Protein AF-0000000084808460 (afdb_homodimer)

Foldseek 3Di:
DPDPPPPPPPPPDDPVCVCVVCDDPCNVVVVLVVVLQVLVQVLQVVLVDHPLLVQLLVVQVVPDWDWLVRSCVVVVHDSVVSVVVLVVCVVVVQKDWDQDPVDNPIITIHGDPSVVVSCVVRVVVVVVSVCVSCPPPDPVRVVVVVVVVVVVVVVPDD/DPDPPPPVPPPPPPVVCVCVVCDDPCNVVVVLVVVLQVLVQVLQVVLVDHPLLVQLLVVQVVPDWDWLVRSCVVVVHDSVVSVVVLVVCVVVVQKDWDQDPVDNPIITIHGDPSVVVSCVVRVVVVVVSVCVSCPPPDPVRVVVVVVVVVVVVVVPDD

Sequence (316 aa):
MQTRSDVMKKRIRADDSRFLSNRSPFFHNVRMLARYSARMNAILKPAGLDVPKWRVLMLLVEGRPLTVSQIADEAVVNISTMAKIINRMTDDGLVTTRTSSTDARSTDVFITEQGERVLELVREKVSYLFKEALRGLTKAEVQLLNTLSVKIYDNLSPMQTRSDVMKKRIRADDSRFLSNRSPFFHNVRMLARYSARMNAILKPAGLDVPKWRVLMLLVEGRPLTVSQIADEAVVNISTMAKIINRMTDDGLVTTRTSSTDARSTDVFITEQGERVLELVREKVSYLFKEALRGLTKAEVQLLNTLSVKIYDNLSP

Solvent-accessible surface area (backbone atoms only — not comparable to full-atom values): 17687 Å² total; per-residue (Å²): 136,89,72,79,80,70,69,73,78,66,74,82,67,75,80,75,40,72,76,38,50,76,51,58,98,50,47,42,50,53,39,24,49,38,51,49,49,55,54,48,36,66,61,28,43,86,72,74,38,43,65,71,58,48,52,52,51,50,66,32,65,82,73,45,72,40,34,56,61,55,50,13,60,71,63,54,43,59,50,72,59,40,48,52,53,49,50,53,32,35,75,70,48,30,30,46,73,43,73,30,91,87,38,84,86,37,41,30,38,37,68,31,72,57,31,51,50,51,48,59,74,40,42,64,62,51,52,50,48,52,51,43,33,46,59,94,56,52,72,66,54,51,50,47,49,40,52,53,24,47,53,29,34,59,46,60,50,127,137,88,72,78,83,66,69,79,69,64,76,83,68,76,78,75,45,70,73,40,52,75,52,56,97,48,49,42,51,52,39,23,50,39,52,49,48,53,55,49,37,65,62,28,42,86,73,75,38,42,65,70,58,48,52,53,52,49,65,32,66,80,72,45,72,39,33,56,61,56,50,12,60,71,63,55,44,58,52,72,58,38,49,52,52,50,52,53,33,36,74,70,49,31,29,45,75,43,74,29,91,87,37,83,87,38,41,29,36,38,68,31,72,57,30,52,50,50,49,60,72,40,42,66,62,50,52,49,49,53,50,43,33,47,59,93,57,51,73,67,54,52,49,46,50,41,52,52,24,45,52,30,35,58,47,61,50,128

Nearest PDB structures (foldseek):
  7kua-assembly1_A-2  TM=8.678E-01  e=1.741E-10  Pseudomonas putida
  7kfq-assembly1_A  TM=8.418E-01  e=7.892E-08  Variovorax paradoxus
  6pco-assembly2_C  TM=8.429E-01  e=4.770E-07  Bordetella bronchiseptica
  6pcp-assembly2_C  TM=8.627E-01  e=2.012E-06  Bordetella pertussis
  3bpv-assembly1_A-2  TM=7.751E-01  e=1.040E-06  unclassified

Secondary structure (DSSP, 8-state):
---GGGSTTS---SSSSSS-SSS-TTHHHHHHHHHHHHHHHHHHGGGT--HHHHHHHHHHHTS--EEHHHHHHHHT--HHHHHHHHHHHHHTTSEEEEE-SS-TT-EEEEE-HHHHHHHHHHHHHHHHHHHHHTTT--HHHHHHHHHHHHHHHHHT--/---GGGSTTS---SSSSSS-S-S-TTHHHHHHHHHHHHHHHHHHGGGT--HHHHHHHHHHHTS--EEHHHHHHHHT--HHHHHHHHHHHHHTTSEEEEE-SS-TT-EEEEE-HHHHHHHHHHHHHHHHHHHHHTTT--HHHHHHHHHHHHHHHHHT--

Organism: Rhodopseudomonas palustris (strain HaA2) (NCBI:txid316058)

Structure (mmCIF, N/CA/C/O backbone):
data_AF-0000000084808460-model_v1
#
loop_
_entity.id
_entity.type
_entity.pdbx_description
1 polymer 'Transcriptional regulator, MarR family'
#
loop_
_atom_site.group_PDB
_atom_site.id
_atom_site.type_symbol
_atom_site.label_atom_id
_atom_site.label_alt_id
_atom_site.label_comp_id
_atom_site.label_asym_id
_atom_site.label_entity_id
_atom_site.label_seq_id
_atom_site.pdbx_PDB_ins_code
_atom_site.Cartn_x
_atom_site.Cartn_y
_atom_site.Cartn_z
_atom_site.occupancy
_atom_site.B_iso_or_equiv
_atom_site.auth_seq_id
_atom_site.auth_comp_id
_atom_site.auth_asym_id
_atom_site.auth_atom_id
_atom_site.pdbx_PDB_model_num
ATOM 1 N N . MET A 1 1 ? -5.027 59.75 0.962 1 28.44 1 MET A N 1
ATOM 2 C CA . MET A 1 1 ? -3.785 59.125 0.52 1 28.44 1 MET A CA 1
ATOM 3 C C . MET A 1 1 ? -3.762 57.656 0.888 1 28.44 1 MET A C 1
ATOM 5 O O . MET A 1 1 ? -3.539 57.281 2.047 1 28.44 1 MET A O 1
ATOM 9 N N . GLN A 1 2 ? -4.789 56.688 0.37 1 36.78 2 GLN A N 1
ATOM 10 C CA . GLN A 1 2 ? -5.309 55.344 0.652 1 36.78 2 GLN A CA 1
ATOM 11 C C . GLN A 1 2 ? -4.238 54.281 0.438 1 36.78 2 GLN A C 1
ATOM 13 O O . GLN A 1 2 ? -3.768 54.062 -0.684 1 36.78 2 GLN A O 1
ATOM 18 N N . THR A 1 3 ? -3.371 53.906 1.412 1 33.41 3 THR A N 1
ATOM 19 C CA . THR A 1 3 ? -2.043 53.281 1.377 1 33.41 3 THR A CA 1
ATOM 20 C C . THR A 1 3 ? -2.109 51.875 0.823 1 33.41 3 THR A C 1
ATOM 22 O O . THR A 1 3 ? -3.102 51.156 1.025 1 33.41 3 THR A O 1
ATOM 25 N N . ARG A 1 4 ? -1.176 51.406 -0.126 1 35.62 4 ARG A N 1
ATOM 26 C CA . ARG A 1 4 ? -0.685 50.281 -0.936 1 35.62 4 ARG A CA 1
ATOM 27 C C . ARG A 1 4 ? -0.66 49 -0.132 1 35.62 4 ARG A C 1
ATOM 29 O O . ARG A 1 4 ? -0.268 47.938 -0.647 1 35.62 4 ARG A O 1
ATOM 36 N N . SER A 1 5 ? -0.507 49.094 1.192 1 35.97 5 SER A N 1
ATOM 37 C CA .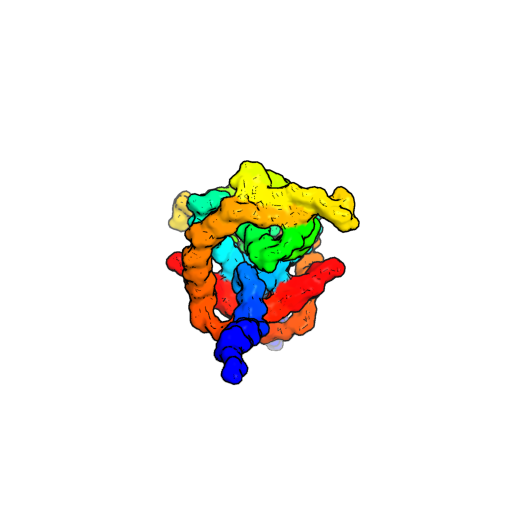 SER A 1 5 ? -0.22 47.969 2.066 1 35.97 5 SER A CA 1
ATOM 38 C C . SER A 1 5 ? -1.353 46.938 2.041 1 35.97 5 SER A C 1
ATOM 40 O O . SER A 1 5 ? -1.262 45.875 2.676 1 35.97 5 SER A O 1
ATOM 42 N N . ASP A 1 6 ? -2.664 47.25 1.647 1 34.19 6 ASP A N 1
ATOM 43 C CA . ASP A 1 6 ? -3.914 46.5 1.649 1 34.19 6 ASP A CA 1
ATOM 44 C C . ASP A 1 6 ? -3.859 45.344 0.658 1 34.19 6 ASP A C 1
ATOM 46 O O . ASP A 1 6 ? -4.59 44.344 0.8 1 34.19 6 ASP A O 1
ATOM 50 N N . VAL A 1 7 ? -3.307 45.531 -0.593 1 30.66 7 VAL A N 1
ATOM 51 C CA . VAL A 1 7 ? -3.41 44.688 -1.773 1 30.66 7 VAL A CA 1
ATOM 52 C C . VAL A 1 7 ? -2.688 43.375 -1.523 1 30.66 7 VAL A C 1
ATOM 54 O O . VAL A 1 7 ? -2.861 42.406 -2.275 1 30.66 7 VAL A O 1
ATOM 57 N N . MET A 1 8 ? -1.468 43.375 -0.91 1 28.53 8 MET A N 1
ATOM 58 C CA . MET A 1 8 ? -0.604 42.188 -0.903 1 28.53 8 MET A CA 1
ATOM 59 C C . MET A 1 8 ? -1.295 41.031 -0.224 1 28.53 8 MET A C 1
ATOM 61 O O . MET A 1 8 ? -1.045 39.875 -0.57 1 28.53 8 MET A O 1
ATOM 65 N N . LYS A 1 9 ? -2.072 41.156 0.829 1 33.62 9 LYS A N 1
ATOM 66 C CA . LYS A 1 9 ? -2.531 40.062 1.682 1 33.62 9 LYS A CA 1
ATOM 67 C C . LYS A 1 9 ? -3.529 39.156 0.945 1 33.62 9 LYS A C 1
ATOM 69 O O . LYS A 1 9 ? -4.047 38.188 1.513 1 33.62 9 LYS A O 1
ATOM 74 N N . LYS A 1 10 ? -4.316 39.562 0.007 1 31.98 10 LYS A N 1
ATOM 75 C CA . LYS A 1 10 ? -5.496 38.906 -0.554 1 31.98 10 LYS A CA 1
ATOM 76 C C . LYS A 1 10 ? -5.113 37.625 -1.322 1 31.98 10 LYS A C 1
ATOM 78 O O . LYS A 1 10 ? -5.812 36.625 -1.253 1 31.98 10 LYS A O 1
ATOM 83 N N . ARG A 1 11 ? -4.398 37.656 -2.521 1 31.23 11 ARG A N 1
ATOM 84 C CA . ARG A 1 11 ? -4.391 36.75 -3.662 1 31.23 11 ARG A CA 1
ATOM 85 C C . ARG A 1 11 ? -3.664 35.438 -3.324 1 31.23 11 ARG A C 1
ATOM 87 O O . ARG A 1 11 ? -2.492 35.281 -3.67 1 31.23 11 ARG A O 1
ATOM 94 N N . ILE A 1 12 ? -3.242 35.156 -2.092 1 33.12 12 ILE A N 1
ATOM 95 C CA . ILE A 1 12 ? -2.768 33.781 -1.848 1 33.12 12 ILE A CA 1
ATOM 96 C C . ILE A 1 12 ? -3.748 32.781 -2.451 1 33.12 12 ILE A C 1
ATOM 98 O O . ILE A 1 12 ? -4.859 32.594 -1.942 1 33.12 12 ILE A O 1
ATOM 102 N N . ARG A 1 13 ? -4.152 32.656 -3.924 1 30.33 13 ARG A N 1
ATOM 103 C CA . ARG A 1 13 ? -4.977 32.125 -4.996 1 30.33 13 ARG A CA 1
ATOM 104 C C . ARG A 1 13 ? -5.246 30.641 -4.77 1 30.33 13 ARG A C 1
ATOM 106 O O . ARG A 1 13 ? -4.414 29.922 -4.195 1 30.33 13 ARG A O 1
ATOM 113 N N . ALA A 1 14 ? -6.465 29.969 -4.953 1 32.12 14 ALA A N 1
ATOM 114 C CA . ALA A 1 14 ? -7.332 28.797 -5.074 1 32.12 14 ALA A CA 1
ATOM 115 C C . ALA A 1 14 ? -6.641 27.672 -5.852 1 32.12 14 ALA A C 1
ATOM 117 O O . ALA A 1 14 ? -6.93 26.5 -5.648 1 32.12 14 ALA A O 1
ATOM 118 N N . ASP A 1 15 ? -6.121 27.844 -7.117 1 32.84 15 ASP A N 1
ATOM 119 C CA . ASP A 1 15 ? -5.617 26.922 -8.133 1 32.84 15 ASP A CA 1
ATOM 120 C C . ASP A 1 15 ? -4.543 26 -7.551 1 32.84 15 ASP A C 1
ATOM 122 O O . ASP A 1 15 ? -4.492 24.812 -7.879 1 32.84 15 ASP A O 1
ATOM 126 N N . ASP A 1 16 ? -3.336 26.484 -7.09 1 33.84 16 ASP A N 1
ATOM 127 C CA . ASP A 1 16 ? -2.121 25.844 -6.602 1 33.84 16 ASP A CA 1
ATOM 128 C C . ASP A 1 16 ? -2.402 25.031 -5.336 1 33.84 16 ASP A C 1
ATOM 130 O O . ASP A 1 16 ? -1.492 24.422 -4.77 1 33.84 16 ASP A O 1
ATOM 134 N N . SER A 1 17 ? -3.395 25.328 -4.566 1 33.38 17 SER A N 1
ATOM 135 C CA . SER A 1 17 ? -3.779 24.875 -3.236 1 33.38 17 SER A CA 1
ATOM 136 C C . SER A 1 17 ? -4.273 23.438 -3.275 1 33.38 17 SER A C 1
ATOM 138 O O . SER A 1 17 ? -4.355 22.766 -2.238 1 33.38 17 SER A O 1
ATOM 140 N N . ARG A 1 18 ? -5.129 23.047 -4.273 1 34.5 18 ARG A N 1
ATOM 141 C CA . ARG A 1 18 ? -5.746 21.734 -4.445 1 34.5 18 ARG A CA 1
ATOM 142 C C . ARG A 1 18 ? -4.691 20.641 -4.625 1 34.5 18 ARG A C 1
ATOM 144 O O . ARG A 1 18 ? -5.012 19.453 -4.637 1 34.5 18 ARG A O 1
ATOM 151 N N . PHE A 1 19 ? -3.641 20.859 -5.43 1 36.19 19 PHE A N 1
ATOM 152 C CA . PHE A 1 19 ? -2.311 20.359 -5.102 1 36.19 19 PHE A CA 1
ATOM 153 C C . PHE A 1 19 ? -2.01 20.547 -3.619 1 36.19 19 PHE A C 1
ATOM 155 O O . PHE A 1 19 ? -0.946 20.156 -3.139 1 36.19 19 PHE A O 1
ATOM 162 N N . LEU A 1 20 ? -2.516 21.562 -3.004 1 39 20 LEU A N 1
ATOM 163 C CA . LEU A 1 20 ? -2.451 21.906 -1.586 1 39 20 LEU A CA 1
ATOM 164 C C . LEU A 1 20 ? -3.088 20.812 -0.737 1 39 20 LEU A C 1
ATOM 166 O O . LEU A 1 20 ? -3.283 20.984 0.467 1 39 20 LEU A O 1
ATOM 170 N N . SER A 1 21 ? -4.164 20.047 -1.225 1 45.53 21 SER A N 1
ATOM 171 C CA . SER A 1 21 ? -4.195 19.078 -0.136 1 45.53 21 SER A CA 1
ATOM 172 C C . SER A 1 21 ? -2.787 18.656 0.269 1 45.53 21 SER A C 1
ATOM 174 O O . SER A 1 21 ? -1.983 18.266 -0.579 1 45.53 21 SER A O 1
ATOM 176 N N . ASN A 1 22 ? -2.123 19.5 1.115 1 51.09 22 ASN A N 1
ATOM 177 C CA . ASN A 1 22 ? -0.947 19.172 1.913 1 51.09 22 ASN A CA 1
ATOM 178 C C . ASN A 1 22 ? -0.681 17.672 1.929 1 51.09 22 ASN A C 1
ATOM 180 O O . ASN A 1 22 ? 0.177 17.188 2.674 1 51.09 22 ASN A O 1
ATOM 184 N N . ARG A 1 23 ? -1.559 17.062 1.006 1 63.78 23 ARG A N 1
ATOM 185 C CA . ARG A 1 23 ? -1.443 15.609 1.072 1 63.78 23 ARG A CA 1
ATOM 186 C C . ARG A 1 23 ? -0.452 15.094 0.036 1 63.78 23 ARG A C 1
ATOM 188 O O . ARG A 1 23 ? -0.178 15.766 -0.959 1 63.78 23 ARG A O 1
ATOM 195 N N . SER A 1 24 ? 0.135 14.156 0.251 1 79.56 24 SER A N 1
ATOM 196 C CA . SER A 1 24 ? 1.056 13.406 -0.593 1 79.56 24 SER A CA 1
ATOM 197 C C . SER A 1 24 ? 0.486 13.203 -1.993 1 79.56 24 SER A C 1
ATOM 199 O O . SER A 1 24 ? -0.719 13 -2.156 1 79.56 24 SER A O 1
ATOM 201 N N . PRO A 1 25 ? 1.251 13.539 -3.08 1 85.38 25 PRO A N 1
ATOM 202 C CA . PRO A 1 25 ? 0.786 13.203 -4.426 1 85.38 25 PRO A CA 1
ATOM 203 C C . PRO A 1 25 ? 0.287 11.766 -4.535 1 85.38 25 PRO A C 1
ATOM 205 O O . PRO A 1 25 ? -0.374 11.406 -5.512 1 85.38 25 PRO A O 1
ATOM 208 N N . PHE A 1 26 ? 0.564 11.023 -3.537 1 89.94 26 PHE A N 1
ATOM 209 C CA . PHE A 1 26 ? 0.195 9.609 -3.596 1 89.94 26 PHE A CA 1
ATOM 210 C C . PHE A 1 26 ? -0.97 9.32 -2.658 1 89.94 26 PHE A C 1
ATOM 212 O O . PHE A 1 26 ? -1.316 8.156 -2.436 1 89.94 26 PHE A O 1
ATOM 219 N N . PHE A 1 27 ? -1.589 10.375 -2.178 1 89.81 27 PHE A N 1
ATOM 220 C CA . PHE A 1 27 ? -2.668 10.227 -1.206 1 89.81 27 PHE A CA 1
ATOM 221 C C . PHE A 1 27 ? -3.768 9.32 -1.753 1 89.81 27 PHE A C 1
ATOM 223 O O . PHE A 1 27 ? -4.152 8.344 -1.106 1 89.81 27 PHE A O 1
ATOM 230 N N . HIS A 1 28 ? -4.219 9.477 -2.967 1 92.88 28 HIS A N 1
ATOM 231 C CA . HIS A 1 28 ? -5.324 8.711 -3.539 1 92.88 28 HIS A CA 1
ATOM 232 C C . HIS A 1 28 ? -4.883 7.297 -3.898 1 92.88 28 HIS A C 1
ATOM 234 O O . HIS A 1 28 ? -5.664 6.352 -3.777 1 92.88 28 HIS A O 1
ATOM 240 N N . ASN A 1 29 ? -3.613 7.148 -4.293 1 93.62 29 ASN A N 1
ATOM 241 C CA . ASN A 1 29 ? -3.094 5.816 -4.57 1 93.62 29 ASN A CA 1
ATOM 242 C C . ASN A 1 29 ? -3.027 4.965 -3.305 1 93.62 29 ASN A C 1
ATOM 244 O O . ASN A 1 29 ? -3.438 3.803 -3.311 1 93.62 29 ASN A O 1
ATOM 248 N N . VAL A 1 30 ? -2.555 5.613 -2.293 1 92.88 30 VAL A N 1
ATOM 249 C CA . VAL A 1 30 ? -2.414 4.918 -1.019 1 92.88 30 VAL A CA 1
ATOM 250 C C . VAL A 1 30 ? -3.789 4.492 -0.509 1 92.88 3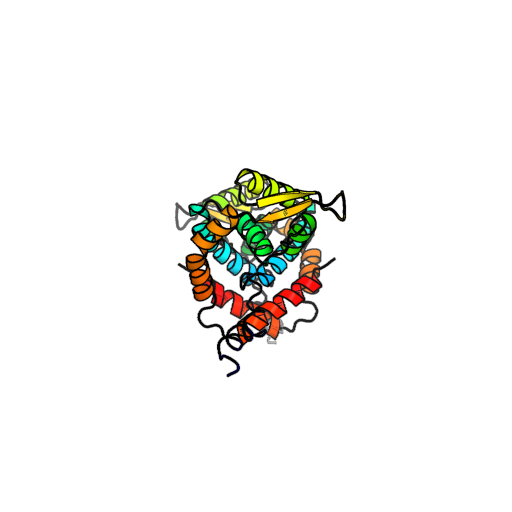0 VAL A C 1
ATOM 252 O O . VAL A 1 30 ? -3.971 3.348 -0.082 1 92.88 30 VAL A O 1
ATOM 255 N N . ARG A 1 31 ? -4.75 5.367 -0.552 1 93.25 31 ARG A N 1
ATOM 256 C CA . ARG A 1 31 ? -6.098 5.047 -0.087 1 93.25 31 ARG A CA 1
ATOM 257 C C . ARG A 1 31 ? -6.719 3.939 -0.929 1 93.25 31 ARG A C 1
ATOM 259 O O . ARG A 1 31 ? -7.359 3.031 -0.395 1 93.25 31 ARG A O 1
ATOM 266 N N . MET A 1 32 ? -6.559 4.055 -2.215 1 94.94 32 MET A N 1
ATOM 267 C CA . MET A 1 32 ? -7.074 3.043 -3.131 1 94.94 32 MET A CA 1
ATOM 268 C C . MET A 1 32 ? -6.488 1.67 -2.811 1 94.94 32 MET A C 1
ATOM 270 O O . MET A 1 32 ? -7.227 0.689 -2.693 1 94.94 32 MET A O 1
ATOM 274 N N . LEU A 1 33 ? -5.223 1.61 -2.617 1 94.06 33 LEU A N 1
ATOM 275 C CA . LEU A 1 33 ? -4.574 0.328 -2.369 1 94.06 33 LEU A CA 1
ATOM 276 C C . LEU A 1 33 ? -4.957 -0.22 -0.999 1 94.06 33 LEU A C 1
ATOM 278 O O . LEU A 1 33 ? -5.074 -1.436 -0.823 1 94.06 33 LEU A O 1
ATOM 282 N N . ALA A 1 34 ? -5.137 0.691 -0.041 1 93.31 34 ALA A N 1
ATOM 283 C CA . ALA A 1 34 ? -5.586 0.25 1.277 1 93.31 34 ALA A CA 1
ATOM 284 C C . ALA A 1 34 ? -6.957 -0.413 1.195 1 93.31 34 ALA A C 1
ATOM 286 O O . ALA A 1 34 ? -7.18 -1.47 1.791 1 93.31 34 ALA A O 1
ATOM 287 N N . ARG A 1 35 ? -7.828 0.169 0.512 1 94.81 35 ARG A N 1
ATOM 288 C CA . ARG A 1 35 ? -9.164 -0.4 0.339 1 94.81 35 ARG A CA 1
ATOM 289 C C . ARG A 1 35 ? -9.102 -1.718 -0.426 1 94.81 35 ARG A C 1
ATOM 291 O O . ARG A 1 35 ? -9.781 -2.682 -0.067 1 94.81 35 ARG A O 1
ATOM 298 N N . TYR A 1 36 ? -8.367 -1.729 -1.485 1 94.62 36 TYR A N 1
ATOM 299 C CA . TYR A 1 36 ? -8.141 -2.957 -2.24 1 94.62 36 TYR A CA 1
ATOM 300 C C . TYR A 1 36 ? -7.613 -4.066 -1.337 1 94.62 36 TYR A C 1
ATOM 302 O O . TYR A 1 36 ? -8.117 -5.188 -1.36 1 94.62 36 TYR A O 1
ATOM 310 N N . SER A 1 37 ? -6.598 -3.754 -0.559 1 93.56 37 SER A N 1
ATOM 311 C CA . SER A 1 37 ? -5.988 -4.73 0.339 1 93.56 37 SER A CA 1
ATOM 312 C C . SER A 1 37 ? -7 -5.266 1.346 1 93.56 37 SER A C 1
ATOM 314 O O . SER A 1 37 ? -7.02 -6.461 1.638 1 93.56 37 SER A O 1
ATOM 316 N N . ALA A 1 38 ? -7.828 -4.426 1.878 1 93.19 38 ALA A N 1
ATOM 317 C CA . ALA A 1 38 ? -8.852 -4.852 2.834 1 93.19 38 ALA A CA 1
ATOM 318 C C . ALA A 1 38 ? -9.812 -5.844 2.197 1 93.19 38 ALA A C 1
ATOM 320 O O . ALA A 1 38 ? -10.148 -6.867 2.799 1 93.19 38 ALA A O 1
ATOM 321 N N . ARG A 1 39 ? -10.234 -5.543 1 1 94.88 39 ARG A N 1
ATOM 322 C CA . ARG A 1 39 ? -11.141 -6.434 0.291 1 94.88 39 ARG A CA 1
ATOM 323 C C . ARG A 1 39 ? -10.461 -7.754 -0.05 1 94.88 39 ARG A C 1
ATOM 325 O O . ARG A 1 39 ? -11.062 -8.82 0.093 1 94.88 39 ARG A O 1
ATOM 332 N N . MET A 1 40 ? -9.234 -7.648 -0.494 1 94.94 40 MET A N 1
ATOM 333 C CA . MET A 1 40 ? -8.469 -8.844 -0.826 1 94.94 40 MET A CA 1
ATOM 334 C C . MET A 1 40 ? -8.289 -9.734 0.402 1 94.94 40 MET A C 1
ATOM 336 O O . MET A 1 40 ? -8.484 -10.945 0.329 1 94.94 40 MET A O 1
ATOM 340 N N . ASN A 1 41 ? -7.922 -9.133 1.478 1 94.56 41 ASN A N 1
ATOM 341 C CA . ASN A 1 41 ? -7.734 -9.898 2.705 1 94.56 41 ASN A CA 1
ATOM 342 C C . ASN A 1 41 ? -9.016 -10.617 3.119 1 94.56 41 ASN A C 1
ATOM 344 O O . ASN A 1 41 ? -8.977 -11.75 3.588 1 94.56 41 ASN A O 1
ATOM 348 N N . ALA A 1 42 ? -10.117 -9.969 2.949 1 94.75 42 ALA A N 1
ATOM 349 C CA . ALA A 1 42 ? -11.398 -10.578 3.291 1 94.75 42 ALA A CA 1
ATOM 350 C C . ALA A 1 42 ? -11.664 -11.82 2.443 1 94.75 42 ALA A C 1
ATOM 352 O O . ALA A 1 42 ? -12.273 -12.781 2.914 1 94.75 42 ALA A O 1
ATOM 353 N N . ILE A 1 43 ? -11.188 -11.82 1.22 1 95.81 43 ILE A N 1
ATOM 354 C CA . ILE A 1 43 ? -11.383 -12.93 0.295 1 95.81 43 ILE A CA 1
ATOM 355 C C . ILE A 1 43 ? -10.391 -14.047 0.618 1 95.81 43 ILE A C 1
ATOM 357 O O . ILE A 1 43 ? -10.734 -15.234 0.562 1 95.81 43 ILE A O 1
ATOM 361 N N . LEU A 1 44 ? -9.188 -13.672 1.044 1 96.94 44 LEU A N 1
ATOM 362 C CA . LEU A 1 44 ? -8.078 -14.625 1.15 1 96.94 44 LEU A CA 1
ATOM 363 C C . LEU A 1 44 ? -8.102 -15.328 2.5 1 96.94 44 LEU A C 1
ATOM 365 O O . LEU A 1 44 ? -7.746 -16.516 2.592 1 96.94 44 LEU A O 1
ATOM 369 N N . LYS A 1 45 ? -8.586 -14.672 3.463 1 96 45 LYS A N 1
ATOM 370 C CA . LYS A 1 45 ? -8.484 -15.156 4.836 1 96 45 LYS A CA 1
ATOM 371 C C . LYS A 1 45 ? -9.195 -16.5 5.004 1 96 45 LYS A C 1
ATOM 373 O O . LYS A 1 45 ? -8.633 -17.438 5.574 1 96 45 LYS A O 1
ATOM 378 N N . PRO A 1 46 ? -10.414 -16.688 4.496 1 95.44 46 PRO A N 1
ATOM 379 C CA . PRO A 1 46 ? -11.102 -17.969 4.648 1 95.44 46 PRO A CA 1
ATOM 380 C C . PRO A 1 46 ? -10.336 -19.125 4.012 1 95.44 46 PRO A C 1
ATOM 382 O O . PRO A 1 46 ? -10.523 -20.297 4.395 1 95.44 46 PRO A O 1
ATOM 385 N N . ALA A 1 47 ? -9.5 -18.844 3.088 1 95.19 47 ALA A N 1
ATOM 386 C CA . ALA A 1 47 ? -8.719 -19.875 2.406 1 95.19 47 ALA A CA 1
ATOM 387 C C . ALA A 1 47 ? -7.371 -20.094 3.09 1 95.19 47 ALA A C 1
ATOM 389 O O . ALA A 1 47 ? -6.52 -20.828 2.584 1 95.19 47 ALA A O 1
ATOM 390 N N . GLY A 1 48 ? -7.137 -19.312 4.211 1 93.75 48 GLY A N 1
ATOM 391 C CA . GLY A 1 48 ? -5.883 -19.438 4.934 1 93.75 48 GLY A CA 1
ATOM 392 C C . GLY A 1 48 ? -4.75 -18.656 4.305 1 93.75 48 GLY A C 1
ATOM 393 O O . GLY A 1 48 ? -3.576 -18.953 4.527 1 93.75 48 GLY A O 1
ATOM 394 N N . LEU A 1 49 ? -5.062 -17.734 3.504 1 95.38 49 LEU A N 1
ATOM 395 C CA . LEU A 1 49 ? -4.082 -16.891 2.82 1 95.38 49 LEU A CA 1
ATOM 396 C C . LEU A 1 49 ? -4.156 -15.453 3.314 1 95.38 49 LEU A C 1
ATOM 398 O O . LEU A 1 49 ? -5.152 -15.047 3.92 1 95.38 49 LEU A O 1
ATOM 402 N N . ASP A 1 50 ? -3.07 -14.773 3.201 1 94.44 50 ASP A N 1
ATOM 403 C CA . ASP A 1 50 ? -3.01 -13.32 3.275 1 94.44 50 ASP A CA 1
ATOM 404 C C . ASP A 1 50 ? -2.375 -12.727 2.018 1 94.44 50 ASP A C 1
ATOM 406 O O . ASP A 1 50 ? -1.944 -13.469 1.129 1 94.44 50 ASP A O 1
ATOM 410 N N . VAL A 1 51 ? -2.322 -11.453 1.949 1 92.31 51 VAL A N 1
ATOM 411 C CA . VAL A 1 51 ? -1.9 -10.781 0.724 1 92.31 51 VAL A CA 1
ATOM 412 C C . VAL A 1 51 ? -0.442 -11.125 0.425 1 92.31 51 VAL A C 1
ATOM 414 O O . VAL A 1 51 ? -0.095 -11.445 -0.714 1 92.31 51 VAL A O 1
ATOM 417 N N . PRO A 1 52 ? 0.456 -11.164 1.398 1 93.56 52 PRO A N 1
ATOM 418 C CA . PRO A 1 52 ? 1.839 -11.539 1.09 1 93.56 52 PRO A CA 1
ATOM 419 C C . PRO A 1 52 ? 1.958 -12.953 0.524 1 93.56 52 PRO A C 1
ATOM 421 O O . PRO A 1 52 ? 2.705 -13.172 -0.431 1 93.56 52 PRO A O 1
ATOM 424 N N . LYS A 1 53 ? 1.302 -13.906 1.12 1 95.25 53 LYS A N 1
ATOM 425 C CA . LYS A 1 53 ? 1.326 -15.281 0.623 1 95.25 53 LYS A CA 1
ATOM 426 C C . LYS A 1 53 ? 0.714 -15.367 -0.772 1 95.25 53 LYS A C 1
ATOM 428 O O . LYS A 1 53 ? 1.219 -16.094 -1.632 1 95.25 53 LYS A O 1
ATOM 433 N N . TRP A 1 54 ? -0.373 -14.68 -0.948 1 93.38 54 TRP A N 1
ATOM 434 C CA . TRP A 1 54 ? -1.009 -14.609 -2.26 1 93.38 54 TRP A CA 1
ATOM 435 C C . TRP A 1 54 ? -0.029 -14.102 -3.312 1 93.38 54 TRP A C 1
ATOM 437 O O . TRP A 1 54 ? 0.063 -14.664 -4.406 1 93.38 54 TRP A O 1
ATOM 447 N N . ARG A 1 55 ? 0.668 -13.055 -3.018 1 91.44 55 ARG A N 1
ATOM 448 C CA . ARG A 1 55 ? 1.634 -12.477 -3.947 1 91.44 55 ARG A CA 1
ATOM 449 C C . ARG A 1 55 ? 2.713 -13.492 -4.316 1 91.44 55 ARG A C 1
ATOM 451 O O . ARG A 1 55 ? 3.078 -13.617 -5.484 1 91.44 55 ARG A O 1
ATOM 458 N N . VAL A 1 56 ? 3.186 -14.172 -3.363 1 94.5 56 VAL A N 1
ATOM 459 C CA . VAL A 1 56 ? 4.199 -15.188 -3.604 1 94.5 56 VAL A CA 1
ATOM 460 C C . VAL A 1 56 ? 3.652 -16.25 -4.555 1 94.5 56 VAL A C 1
ATOM 462 O O . VAL A 1 56 ? 4.293 -16.578 -5.559 1 94.5 56 VAL A O 1
ATOM 465 N N . LEU A 1 57 ? 2.488 -16.781 -4.258 1 94.19 57 LEU A N 1
ATOM 466 C CA . LEU A 1 57 ? 1.896 -17.844 -5.066 1 94.19 57 LEU A CA 1
ATOM 467 C C . LEU A 1 57 ? 1.663 -17.359 -6.496 1 94.19 57 LEU A C 1
ATOM 469 O O . LEU A 1 57 ? 1.903 -18.109 -7.449 1 94.19 57 LEU A O 1
ATOM 473 N N . MET A 1 58 ? 1.233 -16.141 -6.605 1 91.19 58 MET A N 1
ATOM 474 C CA . MET A 1 58 ? 0.975 -15.586 -7.93 1 91.19 58 MET A CA 1
ATOM 475 C C . MET A 1 58 ? 2.262 -15.5 -8.742 1 91.19 58 MET A C 1
ATOM 477 O O . MET A 1 58 ? 2.25 -15.719 -9.953 1 91.19 58 MET A O 1
ATOM 481 N N . LEU A 1 59 ? 3.316 -15.172 -8.148 1 91.25 59 LEU A N 1
ATOM 482 C CA . LEU A 1 59 ? 4.605 -15.078 -8.828 1 91.25 59 LEU A CA 1
ATOM 483 C C . LEU A 1 59 ? 5.082 -16.453 -9.281 1 91.25 59 LEU A C 1
ATOM 485 O O . LEU A 1 59 ? 5.73 -16.578 -10.328 1 91.25 59 LEU A O 1
ATOM 489 N N . LEU A 1 60 ? 4.68 -17.484 -8.594 1 92.94 60 LEU A N 1
ATOM 490 C CA . LEU A 1 60 ? 5.211 -18.812 -8.828 1 92.94 60 LEU A CA 1
ATOM 491 C C . LEU A 1 60 ? 4.359 -19.562 -9.852 1 92.94 60 LEU A C 1
ATOM 493 O O . LEU A 1 60 ? 4.82 -20.531 -10.453 1 92.94 60 LEU A O 1
ATOM 497 N N . VAL A 1 61 ? 3.096 -19.203 -10.016 1 85.69 61 VAL A N 1
ATOM 498 C CA . VAL A 1 61 ? 2.152 -19.938 -10.859 1 85.69 61 VAL A CA 1
ATOM 499 C C . VAL A 1 61 ? 2.611 -19.875 -12.32 1 85.69 61 VAL A C 1
ATOM 501 O O . VAL A 1 61 ? 2.307 -20.766 -13.109 1 85.69 61 VAL A O 1
ATOM 504 N N . GLU A 1 62 ? 3.314 -18.938 -12.805 1 74.31 62 GLU A N 1
ATOM 505 C CA . GLU A 1 62 ? 3.699 -18.859 -14.211 1 74.31 62 GLU A CA 1
ATOM 506 C C . GLU A 1 62 ? 4.688 -19.953 -14.578 1 74.31 62 GLU A C 1
ATOM 508 O O . GLU A 1 62 ? 5.09 -20.078 -15.734 1 74.31 62 GLU A O 1
ATOM 513 N N . GLY A 1 63 ? 4.859 -20.984 -13.766 1 66.56 63 GLY A N 1
ATOM 514 C CA . GLY A 1 63 ? 5.562 -22.219 -14.094 1 66.56 63 GLY A CA 1
ATOM 515 C C . GLY A 1 63 ? 7.059 -22.125 -13.883 1 66.56 63 GLY A C 1
ATOM 516 O O . GLY A 1 63 ? 7.812 -23 -14.328 1 66.56 63 GLY A O 1
ATOM 517 N N . ARG A 1 64 ? 7.602 -21.109 -13.398 1 73.62 64 ARG A N 1
ATOM 518 C CA . ARG A 1 64 ? 9.039 -21.078 -13.164 1 73.62 64 ARG A CA 1
ATOM 519 C C . ARG A 1 64 ? 9.344 -20.859 -11.68 1 73.62 64 ARG A C 1
ATOM 521 O O . ARG A 1 64 ? 8.633 -20.141 -11 1 73.62 64 ARG A O 1
ATOM 528 N N . PRO A 1 65 ? 10.281 -21.844 -11.242 1 85.19 65 PRO A N 1
ATOM 529 C CA . PRO A 1 65 ? 10.773 -21.562 -9.898 1 85.19 65 PRO A CA 1
ATOM 530 C C . PRO A 1 65 ? 11.492 -20.219 -9.812 1 85.19 65 PRO A C 1
ATOM 532 O O . PRO A 1 65 ? 12.078 -19.75 -10.797 1 85.19 65 PRO A O 1
ATOM 535 N N . LEU A 1 66 ? 11.289 -19.562 -8.789 1 93.31 66 LEU A N 1
ATOM 536 C CA . LEU A 1 66 ? 12.008 -18.344 -8.453 1 93.31 66 LEU A CA 1
ATOM 537 C C . LEU A 1 66 ? 12.797 -18.516 -7.16 1 93.31 66 LEU A C 1
ATOM 539 O O . LEU A 1 66 ? 12.398 -19.266 -6.277 1 93.31 66 LEU A O 1
ATOM 543 N N . THR A 1 67 ? 13.883 -17.812 -7.121 1 94.31 67 THR A N 1
ATOM 544 C CA . THR A 1 67 ? 14.625 -17.812 -5.863 1 94.31 67 THR A CA 1
ATOM 545 C C . THR A 1 67 ? 13.953 -16.906 -4.84 1 94.31 67 THR A C 1
ATOM 547 O O . THR A 1 67 ? 13.133 -16.062 -5.203 1 94.31 67 THR A O 1
ATOM 550 N N . VAL A 1 68 ? 14.32 -17.172 -3.578 1 95.44 68 VAL A N 1
ATOM 551 C CA . VAL A 1 68 ? 13.82 -16.297 -2.518 1 95.44 68 VAL A CA 1
ATOM 552 C C . VAL A 1 68 ? 14.164 -14.844 -2.832 1 95.44 68 VAL A C 1
ATOM 554 O O . VAL A 1 68 ? 13.328 -13.953 -2.678 1 95.44 68 VAL A O 1
ATOM 557 N N . SER A 1 69 ? 15.32 -14.602 -3.367 1 94.69 69 SER A N 1
ATOM 558 C CA . SER A 1 69 ? 15.781 -13.258 -3.701 1 94.69 69 SER A CA 1
ATOM 559 C C . SER A 1 69 ? 14.953 -12.656 -4.832 1 94.69 69 SER A C 1
ATOM 561 O O . SER A 1 69 ? 14.57 -11.484 -4.773 1 94.69 69 SER A O 1
ATOM 563 N N . GLN A 1 70 ? 14.695 -13.406 -5.852 1 93.19 70 GLN A N 1
ATOM 564 C CA . GLN A 1 70 ? 13.891 -12.945 -6.973 1 93.19 70 GLN A CA 1
ATOM 565 C C . GLN A 1 70 ? 12.469 -12.602 -6.527 1 93.19 70 GLN A C 1
ATOM 567 O O . GLN A 1 70 ? 11.906 -11.586 -6.957 1 93.19 70 GLN A O 1
ATOM 572 N N . ILE A 1 71 ? 11.898 -13.438 -5.664 1 94.69 71 ILE A N 1
ATOM 573 C CA . ILE A 1 71 ? 10.555 -13.188 -5.148 1 94.69 71 ILE A CA 1
ATOM 5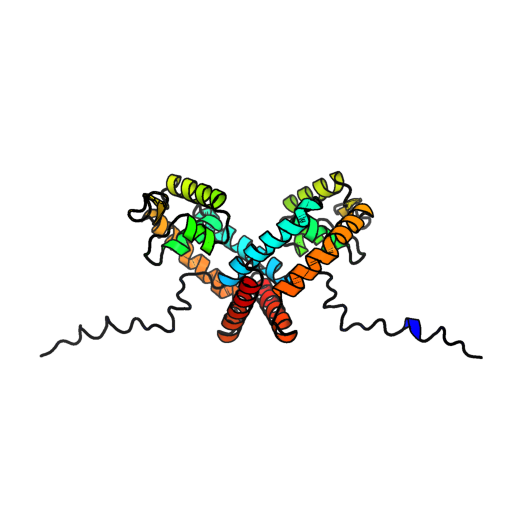74 C C . ILE A 1 71 ? 10.547 -11.906 -4.312 1 94.69 71 ILE A C 1
ATOM 576 O O . ILE A 1 71 ? 9.656 -11.07 -4.453 1 94.69 71 ILE A O 1
ATOM 580 N N . ALA A 1 72 ? 11.547 -11.773 -3.5 1 95.44 72 ALA A N 1
ATOM 581 C CA . ALA A 1 72 ? 11.672 -10.578 -2.67 1 95.44 72 ALA A CA 1
ATOM 582 C C . ALA A 1 72 ? 11.766 -9.32 -3.531 1 95.44 72 ALA A C 1
ATOM 584 O O . ALA A 1 72 ? 11.102 -8.312 -3.244 1 95.44 72 ALA A O 1
ATOM 585 N N . ASP A 1 73 ? 12.531 -9.383 -4.594 1 92.62 73 ASP A N 1
ATOM 586 C CA . ASP A 1 73 ? 12.711 -8.258 -5.5 1 92.62 73 ASP A CA 1
ATOM 587 C C . ASP A 1 73 ? 11.406 -7.898 -6.207 1 92.62 73 ASP A C 1
ATOM 589 O O . ASP A 1 73 ? 11.016 -6.73 -6.246 1 92.62 73 ASP A O 1
ATOM 593 N N . GLU A 1 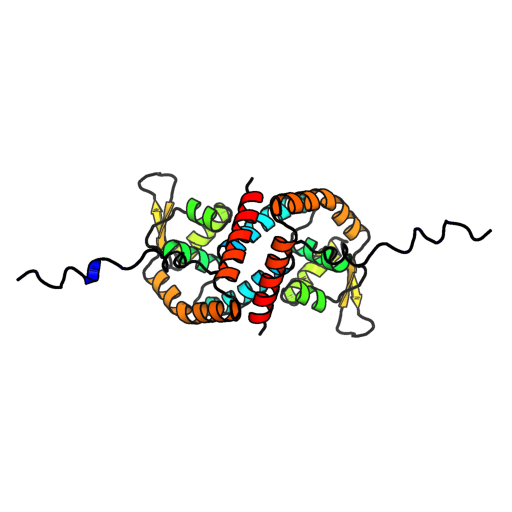74 ? 10.742 -8.906 -6.684 1 90.69 74 GLU A N 1
ATOM 594 C CA . GLU A 1 74 ? 9.484 -8.68 -7.395 1 90.69 74 GLU A CA 1
ATOM 595 C C . GLU A 1 74 ? 8.414 -8.125 -6.457 1 90.69 74 GLU A C 1
ATOM 597 O O . GLU A 1 74 ? 7.598 -7.293 -6.867 1 90.69 74 GLU A O 1
ATOM 602 N N . ALA A 1 75 ? 8.398 -8.531 -5.211 1 91.62 75 ALA A N 1
ATOM 603 C CA . ALA A 1 75 ? 7.395 -8.109 -4.23 1 91.62 75 ALA A CA 1
ATOM 604 C C . ALA A 1 75 ? 7.828 -6.832 -3.523 1 91.62 75 ALA A C 1
ATOM 606 O O . ALA A 1 75 ? 7.062 -6.254 -2.746 1 91.62 75 ALA A O 1
ATOM 607 N N . VAL A 1 76 ? 9.047 -6.391 -3.746 1 92.31 76 VAL A N 1
ATOM 608 C CA . VAL A 1 76 ? 9.625 -5.215 -3.102 1 92.31 76 VAL A CA 1
ATOM 609 C C . VAL A 1 76 ? 9.57 -5.379 -1.584 1 92.31 76 VAL A C 1
ATOM 611 O O . VAL A 1 76 ? 9.07 -4.496 -0.878 1 92.31 76 VAL A O 1
ATOM 614 N N . VAL A 1 77 ? 10.086 -6.453 -1.155 1 93.81 77 VAL A N 1
ATOM 615 C CA . VAL A 1 77 ? 10.172 -6.805 0.257 1 93.81 77 VAL A CA 1
ATOM 616 C C . VAL A 1 77 ? 11.609 -7.199 0.601 1 93.81 77 VAL A C 1
ATOM 618 O O . VAL A 1 77 ? 12.305 -7.812 -0.213 1 93.81 77 VAL A O 1
ATOM 621 N N . ASN A 1 78 ? 12.016 -6.805 1.773 1 94.44 78 ASN A N 1
ATOM 622 C CA . ASN A 1 78 ? 13.328 -7.234 2.23 1 94.44 78 ASN A CA 1
ATOM 623 C C . ASN A 1 78 ? 13.453 -8.758 2.232 1 94.44 78 ASN A C 1
ATOM 625 O O . ASN A 1 78 ? 12.523 -9.461 2.619 1 94.44 78 ASN A O 1
ATOM 629 N N . ILE A 1 79 ? 14.641 -9.25 1.898 1 95.38 79 ILE A N 1
ATOM 630 C CA . ILE A 1 79 ? 14.859 -10.672 1.692 1 95.38 79 ILE A CA 1
ATOM 631 C C . ILE A 1 79 ? 14.648 -11.422 3.006 1 95.38 79 ILE A C 1
ATOM 633 O O . ILE A 1 79 ? 14.148 -12.555 3.01 1 95.38 79 ILE A O 1
ATOM 637 N N . SER A 1 80 ? 15.07 -10.836 4.113 1 97.12 80 SER A N 1
ATOM 638 C CA . SER A 1 80 ? 14.898 -11.516 5.395 1 97.12 80 SER A CA 1
ATOM 639 C C . SER A 1 80 ? 13.422 -11.719 5.719 1 97.12 80 SER A C 1
ATOM 641 O O . SER A 1 80 ? 13.031 -12.773 6.211 1 97.12 80 SER A O 1
ATOM 643 N N . THR A 1 81 ? 12.594 -10.734 5.395 1 96.44 81 THR A N 1
ATOM 644 C CA . THR A 1 81 ? 11.148 -10.836 5.582 1 96.44 81 THR A CA 1
ATOM 645 C C . THR A 1 81 ? 10.555 -11.867 4.633 1 96.44 81 THR A C 1
ATOM 647 O O . THR A 1 81 ? 9.719 -12.68 5.039 1 96.44 81 THR A O 1
ATOM 650 N N . MET A 1 82 ? 11 -11.781 3.455 1 97.31 82 MET A N 1
ATOM 651 C CA . MET A 1 82 ? 10.484 -12.711 2.461 1 97.31 82 MET A CA 1
ATOM 652 C C . MET A 1 82 ? 10.836 -14.148 2.824 1 97.31 82 MET A C 1
ATOM 654 O O . MET A 1 82 ? 10.016 -15.055 2.666 1 97.31 82 MET A O 1
ATOM 658 N N . ALA A 1 83 ? 12.07 -14.344 3.32 1 97.44 83 ALA A N 1
ATOM 659 C CA . ALA A 1 83 ? 12.477 -15.672 3.748 1 97.44 83 ALA A CA 1
ATOM 660 C C . ALA A 1 83 ? 11.547 -16.219 4.832 1 97.44 83 ALA A C 1
ATOM 662 O O . ALA A 1 83 ? 11.156 -17.391 4.797 1 97.44 83 ALA A O 1
ATOM 663 N N . LYS A 1 84 ? 11.172 -15.359 5.723 1 98.19 84 LYS A N 1
ATOM 664 C CA . LYS A 1 84 ? 10.258 -15.758 6.793 1 98.19 84 LYS A CA 1
ATOM 665 C C . LYS A 1 84 ? 8.883 -16.125 6.238 1 98.19 84 LYS A C 1
ATOM 667 O O . LYS A 1 84 ? 8.273 -17.094 6.676 1 98.19 84 LYS A O 1
ATOM 672 N N . ILE A 1 85 ? 8.406 -15.383 5.301 1 97.75 85 ILE A N 1
ATOM 673 C CA . ILE A 1 85 ? 7.121 -15.641 4.668 1 97.75 85 ILE A CA 1
ATOM 674 C C . ILE A 1 85 ? 7.164 -16.984 3.947 1 97.75 85 ILE A C 1
ATOM 676 O O . ILE A 1 85 ? 6.262 -17.812 4.105 1 97.75 85 ILE A O 1
ATOM 680 N N . ILE A 1 86 ? 8.234 -17.203 3.225 1 97.88 86 ILE A N 1
ATOM 681 C CA . ILE A 1 86 ? 8.375 -18.438 2.465 1 97.88 86 ILE A CA 1
ATOM 682 C C . ILE A 1 86 ? 8.469 -19.625 3.422 1 97.88 86 ILE A C 1
ATOM 684 O O . ILE A 1 86 ? 7.879 -20.672 3.174 1 97.88 86 ILE A O 1
ATOM 688 N N . ASN A 1 87 ? 9.227 -19.453 4.504 1 97.94 87 ASN A N 1
ATOM 689 C CA . ASN A 1 87 ? 9.328 -20.516 5.5 1 97.94 87 ASN A CA 1
ATOM 690 C C . ASN A 1 87 ? 7.957 -20.875 6.07 1 97.94 87 ASN A C 1
ATOM 692 O O . ASN A 1 87 ? 7.621 -22.062 6.184 1 97.94 87 ASN A O 1
ATOM 696 N N . ARG A 1 88 ? 7.199 -19.922 6.391 1 98.06 88 ARG A N 1
ATOM 697 C CA . ARG A 1 88 ? 5.852 -20.156 6.898 1 98.06 88 ARG A CA 1
ATOM 698 C C . ARG A 1 88 ? 4.992 -20.859 5.855 1 98.06 88 ARG A C 1
ATOM 700 O O . ARG A 1 88 ? 4.215 -21.766 6.188 1 98.06 88 ARG A O 1
ATOM 707 N N . MET A 1 89 ? 5.176 -20.5 4.621 1 98 89 MET A N 1
ATOM 708 C CA . MET A 1 89 ? 4.402 -21.094 3.539 1 98 89 MET A CA 1
ATOM 709 C C . MET A 1 89 ? 4.82 -22.547 3.309 1 98 89 MET A C 1
ATOM 711 O O . MET A 1 89 ? 4 -23.391 2.93 1 98 89 MET A O 1
ATOM 715 N N . THR A 1 90 ? 6.086 -22.781 3.49 1 97.94 90 THR A N 1
ATOM 716 C CA . THR A 1 90 ? 6.57 -24.156 3.422 1 97.94 90 THR A CA 1
ATOM 717 C C . THR A 1 90 ? 5.938 -25 4.52 1 97.94 90 THR A C 1
ATOM 719 O O . THR A 1 90 ? 5.469 -26.109 4.258 1 97.94 90 THR A O 1
ATOM 722 N N . ASP A 1 91 ? 5.91 -24.438 5.703 1 97.81 91 ASP A N 1
ATOM 723 C CA . ASP A 1 91 ? 5.285 -25.125 6.832 1 97.81 91 ASP A CA 1
ATOM 724 C C . ASP A 1 91 ? 3.805 -25.391 6.559 1 97.81 91 ASP A C 1
ATOM 726 O O . ASP A 1 91 ? 3.271 -26.422 6.953 1 97.81 91 ASP A O 1
ATOM 730 N N . ASP A 1 92 ? 3.121 -24.531 5.816 1 96.88 92 ASP A N 1
ATOM 731 C CA . ASP A 1 92 ? 1.701 -24.625 5.492 1 96.88 92 ASP A CA 1
ATOM 732 C C . ASP A 1 92 ? 1.477 -25.562 4.305 1 96.88 92 ASP A C 1
ATOM 734 O O . ASP A 1 92 ? 0.334 -25.828 3.932 1 96.88 92 ASP A O 1
ATOM 738 N N . GLY A 1 93 ? 2.584 -26.016 3.676 1 97.75 93 GLY A N 1
ATOM 739 C CA . GLY A 1 93 ? 2.504 -26.938 2.566 1 97.75 93 GLY A CA 1
ATOM 740 C C . GLY A 1 93 ? 2.156 -26.281 1.248 1 97.75 93 GLY A C 1
ATOM 741 O O . GLY A 1 93 ? 1.783 -26.953 0.286 1 97.75 93 GLY A O 1
ATOM 742 N N . LEU A 1 94 ? 2.262 -24.953 1.14 1 97.69 94 LEU A N 1
ATOM 743 C CA . LEU A 1 94 ? 1.851 -24.203 -0.043 1 97.69 94 LEU A CA 1
ATOM 744 C C . LEU A 1 94 ? 2.986 -24.125 -1.058 1 97.69 94 LEU A C 1
ATOM 746 O O . LEU A 1 94 ? 2.742 -23.984 -2.258 1 97.69 94 LEU A O 1
ATOM 750 N N . VAL A 1 95 ? 4.199 -24.094 -0.516 1 97.81 95 VAL A N 1
ATOM 751 C CA . VAL A 1 95 ? 5.379 -24.062 -1.369 1 97.81 95 VAL A CA 1
ATOM 752 C C . VAL A 1 95 ? 6.426 -25.047 -0.848 1 97.81 95 VAL A C 1
ATOM 754 O O . VAL A 1 95 ? 6.301 -25.562 0.266 1 97.81 95 VAL A O 1
ATOM 757 N N . THR A 1 96 ? 7.379 -25.375 -1.687 1 97.12 96 THR A N 1
ATOM 758 C CA . THR A 1 96 ? 8.57 -26.125 -1.301 1 97.12 96 THR A CA 1
ATOM 759 C C . THR A 1 96 ? 9.836 -25.422 -1.779 1 97.12 96 THR A C 1
ATOM 761 O O . THR A 1 96 ? 9.773 -24.562 -2.666 1 97.12 96 THR A O 1
ATOM 764 N N . THR A 1 97 ? 10.852 -25.703 -1.081 1 95.75 97 THR A N 1
ATOM 765 C CA . THR A 1 97 ? 12.117 -25.062 -1.444 1 95.75 97 THR A CA 1
ATOM 766 C C . THR A 1 97 ? 13.188 -26.109 -1.732 1 95.75 97 THR A C 1
ATOM 768 O O . THR A 1 97 ? 13.117 -27.234 -1.225 1 95.75 97 THR A O 1
ATOM 771 N N . ARG A 1 98 ? 14.094 -25.75 -2.613 1 93.5 98 ARG A N 1
ATOM 772 C CA . ARG A 1 98 ? 15.266 -26.562 -2.932 1 93.5 98 ARG A CA 1
ATOM 773 C C . ARG A 1 98 ? 16.484 -25.688 -3.162 1 93.5 98 ARG A C 1
ATOM 775 O O . ARG A 1 98 ? 16.375 -24.578 -3.715 1 93.5 98 ARG A O 1
ATOM 782 N N . THR A 1 99 ? 17.594 -26.203 -2.65 1 89.38 99 THR A N 1
ATOM 783 C CA . THR A 1 99 ? 18.828 -25.484 -2.953 1 89.38 99 THR A CA 1
ATOM 784 C C . THR A 1 99 ? 19.047 -25.391 -4.461 1 89.38 99 THR A C 1
ATOM 786 O O . THR A 1 99 ? 18.875 -26.391 -5.176 1 89.38 99 THR A O 1
ATOM 789 N N . SER A 1 100 ? 19.312 -24.172 -4.879 1 80.62 100 SER A N 1
ATOM 790 C CA . SER A 1 100 ? 19.484 -23.953 -6.312 1 80.62 100 SER A CA 1
ATOM 791 C C . SER A 1 100 ? 20.688 -24.719 -6.852 1 80.62 100 SER A C 1
ATOM 793 O O . SER A 1 100 ? 21.734 -24.797 -6.188 1 80.62 100 SER A O 1
ATOM 795 N N . SER A 1 101 ? 20.516 -25.328 -7.98 1 76.44 101 SER A N 1
ATOM 796 C CA . SER A 1 101 ? 21.594 -26.094 -8.617 1 76.44 101 SER A CA 1
ATOM 797 C C . SER A 1 101 ? 22.688 -25.172 -9.148 1 76.44 101 SER A C 1
ATOM 799 O O . SER A 1 101 ? 23.844 -25.578 -9.289 1 76.44 101 SER A O 1
ATOM 801 N N . THR A 1 102 ? 22.312 -23.953 -9.398 1 78.25 102 THR A N 1
ATOM 802 C CA . THR A 1 102 ? 23.219 -23.016 -10.062 1 78.25 102 THR A CA 1
ATOM 803 C C . THR A 1 102 ? 23.953 -22.156 -9.047 1 78.25 102 THR A C 1
ATOM 805 O O . THR A 1 102 ? 25.031 -21.625 -9.336 1 78.25 102 THR A O 1
ATOM 808 N N . ASP A 1 103 ? 23.359 -21.906 -8.031 1 75.19 103 ASP A N 1
ATOM 809 C CA . ASP A 1 103 ? 23.938 -21.078 -6.977 1 75.19 103 ASP A CA 1
ATOM 810 C C . ASP A 1 103 ? 23.625 -21.656 -5.598 1 75.19 103 ASP A C 1
ATOM 812 O O . ASP A 1 103 ? 22.5 -21.531 -5.113 1 75.19 103 ASP A O 1
ATOM 816 N N . ALA A 1 104 ? 24.672 -22.266 -4.992 1 77 104 ALA A N 1
ATOM 817 C CA . ALA A 1 104 ? 24.516 -22.969 -3.723 1 77 104 ALA A CA 1
ATOM 818 C C . ALA A 1 104 ? 23.969 -22.031 -2.645 1 77 104 ALA A C 1
ATOM 820 O O . ALA A 1 104 ? 23.406 -22.484 -1.646 1 77 104 ALA A O 1
ATOM 821 N N . ARG A 1 105 ? 24.031 -20.734 -2.941 1 78.94 105 ARG A N 1
ATOM 822 C CA . ARG A 1 105 ? 23.578 -19.781 -1.944 1 78.94 105 ARG A CA 1
ATOM 823 C C . ARG A 1 105 ? 22.125 -19.359 -2.203 1 78.94 105 ARG A C 1
ATOM 825 O O . ARG A 1 105 ? 21.516 -18.688 -1.374 1 78.94 105 ARG A O 1
ATOM 832 N N . SER A 1 106 ? 21.719 -19.906 -3.242 1 89.5 106 SER A N 1
ATOM 833 C CA . SER A 1 106 ? 20.359 -19.5 -3.607 1 89.5 106 SER A CA 1
ATOM 834 C C . SER A 1 106 ? 19.375 -20.641 -3.379 1 89.5 106 SER A C 1
ATOM 836 O O . SER A 1 106 ? 19.734 -21.828 -3.482 1 89.5 106 SER A O 1
ATOM 838 N N . THR A 1 107 ? 18.266 -20.312 -2.924 1 93.5 107 THR A N 1
ATOM 839 C CA . THR A 1 107 ? 17.188 -21.266 -2.672 1 93.5 107 THR A CA 1
ATOM 840 C C . THR A 1 107 ? 16.047 -21.047 -3.656 1 93.5 107 THR A C 1
ATOM 842 O O . THR A 1 107 ? 15.484 -19.953 -3.742 1 93.5 107 THR A O 1
ATOM 845 N N . ASP A 1 108 ? 15.734 -22.109 -4.371 1 95 108 ASP A N 1
ATOM 846 C CA . ASP A 1 108 ? 14.602 -22.062 -5.293 1 95 108 ASP A CA 1
ATOM 847 C C . ASP A 1 108 ? 13.297 -22.391 -4.574 1 95 108 ASP A C 1
ATOM 849 O O . ASP A 1 108 ? 13.25 -23.266 -3.717 1 95 108 ASP A O 1
ATOM 853 N N . VAL A 1 109 ? 12.266 -21.688 -4.961 1 96.81 109 VAL A N 1
ATOM 854 C CA . VAL A 1 109 ? 10.938 -21.875 -4.387 1 96.81 109 VAL A CA 1
ATOM 855 C C . VAL A 1 109 ? 9.984 -22.391 -5.457 1 96.81 109 VAL A C 1
ATOM 857 O O . VAL A 1 109 ? 9.969 -21.891 -6.582 1 96.81 109 VAL A O 1
ATOM 860 N N . PHE A 1 110 ? 9.227 -23.422 -5.078 1 95.69 110 PHE A N 1
ATOM 861 C CA . PHE A 1 110 ? 8.25 -24.031 -5.977 1 95.69 110 PHE A CA 1
ATOM 862 C C . PHE A 1 110 ? 6.863 -24.031 -5.352 1 95.69 110 PHE A C 1
ATOM 864 O O . PHE A 1 110 ? 6.719 -24.266 -4.148 1 95.69 110 PHE A O 1
ATOM 871 N N . ILE A 1 111 ? 5.891 -23.781 -6.223 1 95.88 111 ILE A N 1
ATOM 872 C CA . ILE A 1 111 ? 4.52 -23.938 -5.75 1 95.88 111 ILE A CA 1
ATOM 873 C C . ILE A 1 111 ? 4.16 -25.422 -5.707 1 95.88 111 ILE A C 1
ATOM 875 O O . ILE A 1 111 ? 4.547 -26.188 -6.594 1 95.88 111 ILE A O 1
ATOM 879 N N . THR A 1 112 ? 3.428 -25.828 -4.672 1 96.5 112 THR A N 1
ATOM 880 C CA . THR A 1 112 ? 2.955 -27.203 -4.559 1 96.5 112 THR A CA 1
ATOM 881 C C . THR A 1 112 ? 1.561 -27.344 -5.16 1 96.5 112 THR A C 1
ATOM 883 O O . THR A 1 112 ? 0.935 -26.344 -5.539 1 96.5 112 THR A O 1
ATOM 886 N N . GLU A 1 113 ? 1.105 -28.625 -5.281 1 95.94 113 GLU A N 1
ATOM 887 C CA . GLU A 1 113 ? -0.271 -28.875 -5.695 1 95.94 113 GLU A CA 1
ATOM 888 C C . GLU A 1 113 ? -1.265 -28.234 -4.738 1 95.94 113 GLU A C 1
ATOM 890 O O . GLU A 1 113 ? -2.291 -27.703 -5.164 1 95.94 113 GLU A O 1
ATOM 895 N N . GLN A 1 114 ? -0.943 -28.312 -3.488 1 96.5 114 GLN A N 1
ATOM 896 C CA . GLN A 1 114 ? -1.79 -27.672 -2.488 1 96.5 114 GLN A CA 1
ATOM 897 C C . GLN A 1 114 ? -1.832 -26.156 -2.693 1 96.5 114 GLN A C 1
ATOM 899 O O . GLN A 1 114 ? -2.891 -25.531 -2.57 1 96.5 114 GLN A O 1
ATOM 904 N N . GLY A 1 115 ? -0.669 -25.562 -2.924 1 96.06 115 GLY A N 1
ATOM 905 C CA . GLY A 1 115 ? -0.614 -24.141 -3.23 1 96.06 115 GLY A CA 1
ATOM 906 C C . GLY A 1 115 ? -1.47 -23.75 -4.422 1 96.06 115 GLY A C 1
ATOM 907 O O . GLY A 1 115 ? -2.17 -22.734 -4.387 1 96.06 115 GLY A O 1
ATOM 908 N N . GLU A 1 116 ? -1.449 -24.609 -5.438 1 93.94 116 GLU A N 1
ATOM 909 C CA . GLU A 1 116 ? -2.264 -24.359 -6.625 1 93.94 116 GLU A CA 1
ATOM 910 C C . GLU A 1 116 ? -3.752 -24.484 -6.305 1 93.94 116 GLU A C 1
ATOM 912 O O . GLU A 1 116 ? -4.566 -23.703 -6.797 1 93.94 116 GLU A O 1
ATOM 917 N N . ARG A 1 117 ? -4.086 -25.438 -5.52 1 95.25 117 ARG A N 1
ATOM 918 C CA . ARG A 1 117 ? -5.48 -25.672 -5.145 1 95.25 117 ARG A CA 1
ATOM 919 C C . ARG A 1 117 ? -6.043 -24.484 -4.367 1 95.25 117 ARG A C 1
ATOM 921 O O . ARG A 1 117 ? -7.188 -24.094 -4.582 1 95.25 117 ARG A O 1
ATOM 928 N N . VAL A 1 118 ? -5.246 -23.938 -3.5 1 95.19 118 VAL A N 1
ATOM 929 C CA . VAL A 1 118 ? -5.695 -22.797 -2.707 1 95.19 118 VAL A CA 1
ATOM 930 C C . VAL A 1 118 ? -5.961 -21.609 -3.621 1 95.19 118 VAL A C 1
ATOM 932 O O . VAL A 1 118 ? -6.934 -20.875 -3.424 1 95.19 118 VAL A O 1
ATOM 935 N N . LEU A 1 119 ? -5.148 -21.422 -4.602 1 92.62 119 LEU A N 1
ATOM 936 C CA . LEU A 1 119 ? -5.359 -20.344 -5.559 1 92.62 119 LEU A CA 1
ATOM 937 C C . LEU A 1 119 ? -6.672 -20.531 -6.312 1 92.62 119 LEU A C 1
ATOM 939 O O . LEU A 1 119 ? -7.395 -19.562 -6.559 1 92.62 119 LEU A O 1
ATOM 943 N N . GLU A 1 120 ? -6.887 -21.75 -6.648 1 93.12 120 GLU A N 1
ATOM 944 C CA . GLU A 1 120 ? -8.109 -22.047 -7.387 1 93.12 120 GLU A CA 1
ATOM 945 C C . GLU A 1 120 ? -9.344 -21.75 -6.543 1 93.12 120 GLU A C 1
ATOM 947 O O . GLU A 1 120 ? -10.375 -21.312 -7.062 1 93.12 120 GLU A O 1
ATOM 952 N N . LEU A 1 121 ? -9.211 -21.969 -5.254 1 94.62 121 LEU A N 1
ATOM 953 C CA . LEU A 1 121 ? -10.32 -21.766 -4.332 1 94.62 121 LEU A CA 1
ATOM 954 C C . LEU A 1 121 ? -10.742 -20.297 -4.309 1 94.62 121 LEU A C 1
ATOM 956 O O . LEU A 1 121 ? -11.922 -19.984 -4.109 1 94.62 121 LEU A O 1
ATOM 960 N N . VAL A 1 122 ? -9.781 -19.406 -4.602 1 95 122 VAL A N 1
ATOM 961 C CA . VAL A 1 122 ? -10.094 -17.984 -4.43 1 95 122 VAL A CA 1
ATOM 962 C C . VAL A 1 122 ? -10.18 -17.312 -5.797 1 95 122 VAL A C 1
ATOM 964 O O . VAL A 1 122 ? -10.5 -16.125 -5.887 1 95 122 VAL A O 1
ATOM 967 N N . ARG A 1 123 ? -9.938 -17.984 -6.809 1 91.75 123 ARG A N 1
ATOM 968 C CA . ARG A 1 123 ? -9.773 -17.438 -8.148 1 91.75 123 ARG A CA 1
ATOM 969 C C . ARG A 1 123 ? -11.016 -16.656 -8.57 1 91.75 123 ARG A C 1
ATOM 971 O O . ARG A 1 123 ? -10.914 -15.531 -9.07 1 91.75 123 ARG A O 1
ATOM 978 N N . GLU A 1 124 ? -12.172 -17.234 -8.406 1 94.12 124 GLU A N 1
ATOM 979 C CA . GLU A 1 124 ? -13.414 -16.609 -8.852 1 94.12 124 GLU A CA 1
ATOM 980 C C . GLU A 1 124 ? -13.695 -15.328 -8.062 1 94.12 124 GLU A C 1
ATOM 982 O O . GLU A 1 124 ? -14.078 -14.312 -8.648 1 94.12 124 GLU A O 1
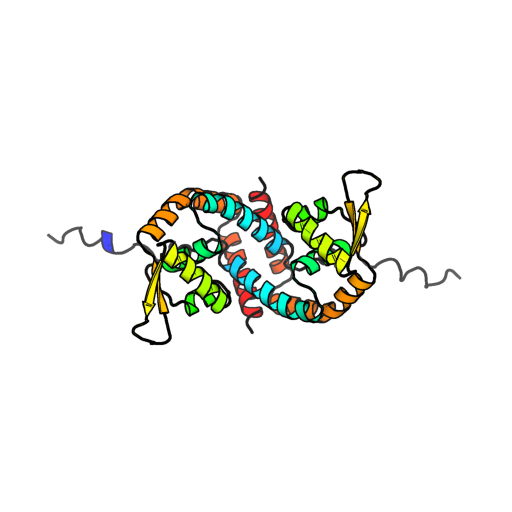ATOM 987 N N . LYS A 1 125 ? -13.523 -15.391 -6.758 1 95.62 125 LYS A N 1
ATOM 988 C CA . LYS A 1 125 ? -13.766 -14.227 -5.918 1 95.62 125 LYS A CA 1
ATOM 989 C C . LYS A 1 125 ? -12.781 -13.102 -6.23 1 95.62 125 LYS A C 1
ATOM 991 O O . LYS A 1 125 ? -13.156 -11.93 -6.262 1 95.62 125 LYS A O 1
ATOM 996 N N . VAL A 1 126 ? -11.539 -13.484 -6.477 1 94.56 126 VAL A N 1
ATOM 997 C CA . VAL A 1 126 ? -10.508 -12.508 -6.809 1 94.56 126 VAL A CA 1
ATOM 998 C C . VAL A 1 126 ? -10.812 -11.883 -8.172 1 94.56 126 VAL A C 1
ATOM 1000 O O . VAL A 1 126 ? -10.711 -10.664 -8.344 1 94.56 126 VAL A O 1
ATOM 1003 N N . SER A 1 127 ? -11.188 -12.703 -9.086 1 93.19 127 SER A N 1
ATOM 1004 C CA . SER A 1 127 ? -11.547 -12.211 -10.414 1 93.19 127 SER A CA 1
ATOM 1005 C C . SER A 1 127 ? -12.711 -11.219 -10.344 1 93.19 127 SER A C 1
ATOM 1007 O O . SER A 1 127 ? -12.703 -10.195 -11.031 1 93.19 127 SER A O 1
ATOM 1009 N N . TYR A 1 128 ? -13.664 -11.523 -9.547 1 95.06 128 TYR A N 1
ATOM 1010 C CA . TYR A 1 128 ? -14.805 -10.633 -9.359 1 95.06 128 TYR A CA 1
ATOM 1011 C C . TYR A 1 128 ? -14.359 -9.305 -8.75 1 95.06 128 TYR A C 1
ATOM 1013 O O . TYR A 1 128 ? -14.812 -8.242 -9.172 1 95.06 128 TYR A O 1
ATOM 1021 N N . LEU A 1 129 ? -13.461 -9.352 -7.785 1 95.88 129 LEU A N 1
ATOM 1022 C CA . LEU A 1 129 ? -12.93 -8.141 -7.164 1 95.88 129 LEU A CA 1
ATOM 1023 C C . LEU A 1 129 ? -12.242 -7.262 -8.195 1 95.88 129 LEU A C 1
ATOM 1025 O O . LEU A 1 129 ? -12.438 -6.043 -8.203 1 95.88 129 LEU A O 1
ATOM 1029 N N . PHE A 1 130 ? -11.43 -7.867 -9.047 1 94.44 130 PHE A N 1
ATOM 1030 C CA . PHE A 1 130 ? -10.727 -7.109 -10.086 1 94.44 130 PHE A CA 1
ATOM 1031 C C . PHE A 1 130 ? -11.719 -6.449 -11.031 1 94.44 130 PHE A C 1
ATOM 1033 O O . PHE A 1 130 ? -11.555 -5.281 -11.391 1 94.44 130 PHE A O 1
ATOM 1040 N N . LYS A 1 131 ? -12.734 -7.172 -11.383 1 94.94 131 LYS A N 1
ATOM 1041 C CA . LYS A 1 131 ? -13.758 -6.633 -12.273 1 94.94 131 LYS A CA 1
ATOM 1042 C C . LYS A 1 131 ? -14.477 -5.453 -11.625 1 94.94 131 LYS A C 1
ATOM 1044 O O . LYS A 1 131 ? -14.703 -4.426 -12.266 1 94.94 131 LYS A O 1
ATOM 1049 N N . GLU A 1 132 ? -14.797 -5.598 -10.367 1 96.31 132 GLU A N 1
ATOM 1050 C CA . GLU A 1 132 ? -15.445 -4.516 -9.625 1 96.31 132 GLU A CA 1
ATOM 1051 C C . GLU A 1 132 ? -14.547 -3.289 -9.539 1 96.31 132 GLU A C 1
ATOM 1053 O O . GLU A 1 132 ? -14.992 -2.164 -9.773 1 96.31 132 GLU A O 1
ATOM 1058 N N . ALA A 1 133 ? -13.312 -3.51 -9.227 1 96.81 133 ALA A N 1
ATOM 1059 C CA . ALA A 1 133 ? -12.344 -2.428 -9.039 1 96.81 133 ALA A CA 1
ATOM 1060 C C . ALA A 1 133 ? -12.164 -1.625 -10.32 1 96.81 133 ALA A C 1
ATOM 1062 O O . ALA A 1 133 ? -12 -0.403 -10.281 1 96.81 133 ALA A O 1
ATOM 1063 N N . LEU A 1 134 ? -12.234 -2.307 -11.422 1 96.62 134 LEU A N 1
ATOM 1064 C CA . LEU A 1 134 ? -11.875 -1.668 -12.688 1 96.62 134 LEU A CA 1
ATOM 1065 C C . LEU A 1 134 ? -13.125 -1.261 -13.453 1 96.62 134 LEU A C 1
ATOM 1067 O O . LEU A 1 134 ? -13.039 -0.863 -14.617 1 96.62 134 LEU A O 1
ATOM 1071 N N . ARG A 1 135 ? -14.312 -1.442 -12.773 1 96.69 135 ARG A N 1
ATOM 1072 C CA . ARG A 1 135 ? -15.57 -1.086 -13.414 1 96.69 135 ARG A CA 1
ATOM 1073 C C . ARG A 1 135 ? -15.531 0.346 -13.938 1 96.69 135 ARG A C 1
ATOM 1075 O O . ARG A 1 135 ? -15.148 1.267 -13.211 1 96.69 135 ARG A O 1
ATOM 1082 N N . GLY A 1 136 ? -15.836 0.514 -15.227 1 96.56 136 GLY A N 1
ATOM 1083 C CA . GLY A 1 136 ? -15.938 1.841 -15.812 1 96.56 136 GLY A CA 1
ATOM 1084 C C . GLY A 1 136 ? -14.609 2.365 -16.344 1 96.56 136 GLY A C 1
ATOM 1085 O O . GLY A 1 136 ? -14.539 3.484 -16.844 1 96.56 136 GLY A O 1
ATOM 1086 N N . LEU A 1 137 ? -13.562 1.625 -16.219 1 96.25 137 LEU A N 1
ATOM 1087 C CA . LEU A 1 137 ? -12.273 2.002 -16.797 1 96.25 137 LEU A CA 1
ATOM 1088 C C . LEU A 1 137 ? -12.047 1.291 -18.125 1 96.25 137 LEU A C 1
ATOM 1090 O O . LEU A 1 137 ? -12.359 0.106 -18.266 1 96.25 137 LEU A O 1
ATOM 1094 N N . THR A 1 138 ? -11.523 1.999 -19.078 1 95.44 138 THR A N 1
ATOM 1095 C CA . THR A 1 138 ? -11.141 1.4 -20.344 1 95.44 138 THR A CA 1
ATOM 1096 C C . THR A 1 138 ? -9.797 0.685 -20.219 1 95.44 138 THR A C 1
ATOM 1098 O O . THR A 1 138 ? -9.039 0.928 -19.281 1 95.44 138 THR A O 1
ATOM 1101 N N . LYS A 1 139 ? -9.555 -0.149 -21.219 1 92.75 139 LYS A N 1
ATOM 1102 C CA . LYS A 1 139 ? -8.266 -0.821 -21.266 1 92.75 139 LYS A CA 1
ATOM 1103 C C . LYS A 1 139 ? -7.121 0.189 -21.359 1 92.75 139 LYS A C 1
ATOM 1105 O O . LYS A 1 139 ? -6.07 0.003 -20.75 1 92.75 139 LYS A O 1
ATOM 1110 N N . ALA A 1 140 ? -7.352 1.229 -22.031 1 94.19 140 ALA A N 1
ATOM 1111 C CA . ALA A 1 140 ? -6.34 2.27 -22.188 1 94.19 140 ALA A CA 1
ATOM 1112 C C . ALA A 1 140 ? -6.066 2.98 -20.875 1 94.19 140 ALA A C 1
ATOM 1114 O O . ALA A 1 140 ? -4.918 3.311 -20.562 1 94.19 140 ALA A O 1
ATOM 1115 N N . GLU A 1 141 ? -7.113 3.203 -20.094 1 94.25 141 GLU A N 1
ATOM 1116 C CA . GLU A 1 141 ? -6.961 3.84 -18.797 1 94.25 141 GLU A CA 1
ATOM 1117 C C . GLU A 1 141 ? -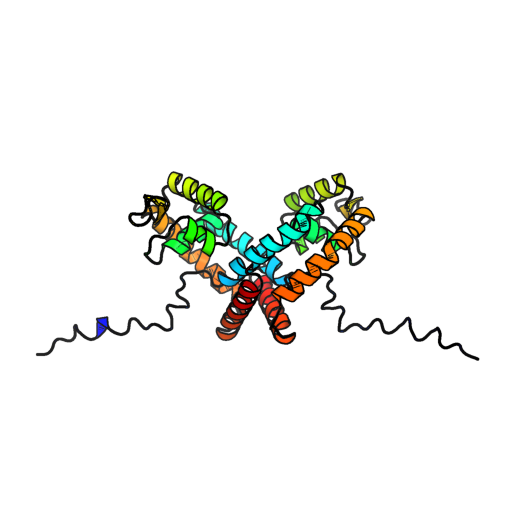6.168 2.953 -17.828 1 94.25 141 GLU A C 1
ATOM 1119 O O . GLU A 1 141 ? -5.301 3.436 -17.109 1 94.25 141 GLU A O 1
ATOM 1124 N N . VAL A 1 142 ? -6.445 1.697 -17.922 1 93.81 142 VAL A N 1
ATOM 1125 C CA . VAL A 1 142 ? -5.742 0.751 -17.078 1 93.81 142 VAL A CA 1
ATOM 1126 C C . VAL A 1 142 ? -4.27 0.683 -17.484 1 93.81 142 VAL A C 1
ATOM 1128 O O . VAL A 1 142 ? -3.381 0.689 -16.625 1 93.81 142 VAL A O 1
ATOM 1131 N N . GLN A 1 143 ? -4.051 0.644 -18.719 1 92.94 143 GLN A N 1
ATOM 1132 C CA . GLN A 1 143 ? -2.68 0.615 -19.219 1 92.94 143 GLN A CA 1
ATOM 1133 C C . GLN A 1 143 ? -1.922 1.877 -18.812 1 92.94 143 GLN A C 1
ATOM 1135 O O . GLN A 1 143 ? -0.74 1.815 -18.469 1 92.94 143 GLN A O 1
ATOM 1140 N N . LEU A 1 144 ? -2.578 2.951 -18.891 1 93.12 144 LEU A N 1
ATOM 1141 C CA . LEU A 1 144 ? -1.954 4.211 -18.5 1 93.12 144 LEU A CA 1
ATOM 1142 C C . LEU A 1 144 ? -1.618 4.219 -17.016 1 93.12 144 LEU A C 1
ATOM 1144 O O . LEU A 1 144 ? -0.533 4.652 -16.609 1 93.12 144 LEU A O 1
ATOM 1148 N N . LEU A 1 145 ? -2.551 3.777 -16.234 1 94.19 145 LEU A N 1
ATOM 1149 C CA . LEU A 1 145 ? -2.303 3.643 -14.805 1 94.19 145 LEU A CA 1
ATOM 1150 C C . LEU A 1 145 ? -1.044 2.82 -14.547 1 94.19 145 LEU A C 1
ATOM 1152 O O . LEU A 1 145 ? -0.189 3.219 -13.75 1 94.19 145 LEU A O 1
ATOM 1156 N N . ASN A 1 146 ? -0.907 1.733 -15.25 1 94.12 146 ASN A N 1
ATOM 1157 C CA . ASN A 1 146 ? 0.247 0.854 -15.102 1 94.12 146 ASN A CA 1
ATOM 1158 C C . ASN A 1 146 ? 1.53 1.525 -15.586 1 94.12 146 ASN A C 1
ATOM 1160 O O . ASN A 1 146 ? 2.564 1.446 -14.914 1 94.12 146 ASN A O 1
ATOM 1164 N N . THR A 1 147 ? 1.438 2.193 -16.672 1 94.81 147 THR A N 1
ATOM 1165 C CA . THR A 1 147 ? 2.6 2.863 -17.25 1 94.81 147 THR A CA 1
ATOM 1166 C C . THR A 1 147 ? 3.123 3.943 -16.297 1 94.81 147 THR A C 1
ATOM 1168 O O . THR A 1 147 ? 4.328 4.043 -16.078 1 94.81 147 THR A O 1
ATOM 1171 N N . LEU A 1 148 ? 2.238 4.691 -15.781 1 95.81 148 LEU A N 1
ATOM 1172 C CA . LEU A 1 148 ? 2.635 5.75 -14.859 1 95.81 148 LEU A CA 1
ATOM 1173 C C . LEU A 1 148 ? 3.207 5.168 -13.578 1 95.81 148 LEU A C 1
ATOM 1175 O O . LEU A 1 148 ? 4.18 5.691 -13.031 1 95.81 148 LEU A O 1
ATOM 1179 N N . SER A 1 149 ? 2.592 4.098 -13.07 1 95.88 149 SER A N 1
ATOM 1180 C CA . SER A 1 149 ? 3.094 3.43 -11.875 1 95.88 149 SER A CA 1
ATOM 1181 C C . SER A 1 149 ? 4.516 2.914 -12.086 1 95.88 149 SER A C 1
ATOM 1183 O O . SER A 1 149 ? 5.359 3.037 -11.195 1 95.88 149 SER A O 1
ATOM 1185 N N . VAL A 1 150 ? 4.809 2.365 -13.25 1 95.75 150 VAL A N 1
ATOM 1186 C CA . VAL A 1 150 ? 6.133 1.846 -13.57 1 95.75 150 VAL A CA 1
ATOM 1187 C C . VAL A 1 150 ? 7.137 2.994 -13.633 1 95.75 150 VAL A C 1
ATOM 1189 O O . VAL A 1 150 ? 8.25 2.881 -13.109 1 95.75 150 VAL A O 1
ATOM 1192 N N . LYS A 1 151 ? 6.754 4.062 -14.242 1 96.56 151 LYS A N 1
ATOM 1193 C CA . LYS A 1 151 ? 7.641 5.219 -14.344 1 96.56 151 LYS A CA 1
ATOM 1194 C C . LYS A 1 151 ? 8.016 5.738 -12.953 1 96.56 151 LYS A C 1
ATOM 1196 O O . LYS A 1 151 ? 9.188 6.02 -12.688 1 96.56 151 LYS A O 1
ATOM 1201 N N . ILE A 1 152 ? 7.031 5.871 -12.078 1 97.12 152 ILE A N 1
ATOM 1202 C CA . ILE A 1 152 ? 7.285 6.352 -10.727 1 97.12 152 ILE A CA 1
ATOM 1203 C C . ILE A 1 152 ? 8.156 5.348 -9.977 1 97.12 152 ILE A C 1
ATOM 1205 O O . ILE A 1 152 ? 9.078 5.734 -9.258 1 97.12 152 ILE A O 1
ATOM 1209 N N . TYR A 1 153 ? 7.879 4.074 -10.148 1 96.25 153 TYR A N 1
ATOM 1210 C CA . TYR A 1 153 ? 8.695 3.027 -9.547 1 96.25 153 TYR A CA 1
ATOM 1211 C C . TYR A 1 153 ? 10.156 3.17 -9.969 1 96.25 153 TYR A C 1
ATOM 1213 O O . TYR A 1 153 ? 11.055 3.102 -9.125 1 96.25 153 TYR A O 1
ATOM 1221 N N . ASP A 1 154 ? 10.383 3.373 -11.203 1 96.38 154 ASP A N 1
ATOM 1222 C CA . ASP A 1 154 ? 11.734 3.504 -11.742 1 96.38 154 ASP A CA 1
ATOM 1223 C C . ASP A 1 154 ? 12.422 4.762 -11.211 1 96.38 154 ASP A C 1
ATOM 1225 O O . ASP A 1 154 ? 13.625 4.75 -10.938 1 96.38 154 ASP A O 1
ATOM 1229 N N . ASN A 1 155 ? 11.68 5.832 -11.086 1 96.81 155 ASN A N 1
ATOM 1230 C CA . ASN A 1 155 ? 12.211 7.078 -10.539 1 96.81 155 ASN A CA 1
ATOM 1231 C C . ASN A 1 155 ? 12.695 6.898 -9.109 1 96.81 155 ASN A C 1
ATOM 1233 O O . ASN A 1 155 ? 13.625 7.586 -8.672 1 96.81 155 ASN A O 1
ATOM 1237 N N . LEU A 1 156 ? 12.039 5.957 -8.375 1 95 156 LEU A N 1
ATOM 1238 C CA . LEU A 1 156 ? 12.32 5.789 -6.957 1 95 156 LEU A CA 1
ATOM 1239 C C . LEU A 1 156 ? 13.445 4.777 -6.742 1 95 156 LEU A C 1
ATOM 1241 O O . LEU A 1 156 ? 13.875 4.555 -5.609 1 95 156 LEU A O 1
ATOM 1245 N N . SER A 1 157 ? 13.844 4.105 -7.809 1 85.38 157 SER A N 1
ATOM 1246 C CA . SER A 1 157 ? 14.922 3.131 -7.703 1 85.38 157 SER A CA 1
ATOM 1247 C C . SER A 1 157 ? 16.234 3.801 -7.312 1 85.38 157 SER A C 1
ATOM 1249 O O . SER A 1 157 ? 16.547 4.902 -7.781 1 85.38 157 SER A O 1
ATOM 1251 N N . PRO A 1 158 ? 16.812 3.283 -6.227 1 75.19 158 PRO A N 1
ATOM 1252 C CA . PRO A 1 158 ? 18.094 3.865 -5.797 1 75.19 158 PRO A CA 1
ATOM 1253 C C . PRO A 1 158 ? 19.078 4.047 -6.953 1 75.19 158 PRO A C 1
ATOM 1255 O O . PRO A 1 158 ? 18.984 3.346 -7.965 1 75.19 158 PRO A O 1
ATOM 1258 N N . MET B 1 1 ? -2.805 -37.094 -48.344 1 28.78 1 MET B N 1
ATOM 1259 C CA . MET B 1 1 ? -3.938 -36.875 -47.438 1 28.78 1 MET B CA 1
ATOM 1260 C C . MET B 1 1 ? -3.49 -36.188 -46.156 1 28.78 1 MET B C 1
ATOM 1262 O O . MET B 1 1 ? -2.885 -36.812 -45.281 1 28.78 1 MET B O 1
ATOM 1266 N N . GLN B 1 2 ? -2.875 -34.844 -46.219 1 37.75 2 GLN B N 1
ATOM 1267 C CA . GLN B 1 2 ? -2.104 -33.906 -45.375 1 37.75 2 GLN B CA 1
ATOM 1268 C C . GLN B 1 2 ? -2.9 -33.469 -44.156 1 37.75 2 GLN B C 1
ATOM 1270 O O . GLN B 1 2 ? -3.924 -32.812 -44.281 1 37.75 2 GLN B O 1
ATOM 1275 N N . THR B 1 3 ? -2.914 -34.219 -43 1 34.62 3 THR B N 1
ATOM 1276 C CA . THR B 1 3 ? -3.934 -34.281 -41.969 1 34.62 3 THR B CA 1
ATOM 1277 C C . THR B 1 3 ? -3.975 -32.969 -41.188 1 34.62 3 THR B C 1
ATOM 1279 O O . THR B 1 3 ? -2.951 -32.281 -41.062 1 34.62 3 THR B O 1
ATOM 1282 N N . ARG B 1 4 ? -5.184 -32.344 -40.812 1 36.72 4 ARG B N 1
ATOM 1283 C CA . ARG B 1 4 ? -5.879 -31.266 -40.156 1 36.72 4 ARG B CA 1
ATOM 1284 C C . ARG B 1 4 ? -5.242 -30.969 -38.781 1 36.72 4 ARG B C 1
ATOM 1286 O O . ARG B 1 4 ? -5.715 -30.094 -38.062 1 36.72 4 ARG B O 1
ATOM 1293 N N . SER B 1 5 ? -4.562 -31.984 -38.219 1 35.78 5 SER B N 1
ATOM 1294 C CA . SER B 1 5 ? -4.117 -31.922 -36.812 1 35.78 5 SER B CA 1
ATOM 1295 C C . SER B 1 5 ? -3.1 -30.797 -36.625 1 35.78 5 SER B C 1
ATOM 1297 O O . SER B 1 5 ? -2.545 -30.641 -35.531 1 35.78 5 SER B O 1
ATOM 1299 N N . ASP B 1 6 ? -2.473 -30.125 -37.75 1 32.66 6 ASP B N 1
ATOM 1300 C CA . ASP B 1 6 ? -1.447 -29.094 -37.875 1 32.66 6 ASP B CA 1
ATOM 1301 C C . ASP B 1 6 ? -1.9 -27.781 -37.219 1 32.66 6 ASP B C 1
ATOM 1303 O O . ASP B 1 6 ? -1.073 -27 -36.75 1 32.66 6 ASP B O 1
ATOM 1307 N N . VAL B 1 7 ? -3.145 -27.312 -37.594 1 31.11 7 VAL B N 1
ATOM 1308 C CA . VAL B 1 7 ? -3.637 -25.938 -37.469 1 31.11 7 VAL B CA 1
ATOM 1309 C C . VAL B 1 7 ? -3.719 -25.578 -35.969 1 31.11 7 VAL B C 1
ATOM 1311 O O . VAL B 1 7 ? -3.791 -24.391 -35.625 1 31.11 7 VAL B O 1
ATOM 1314 N N . MET B 1 8 ? -4.309 -26.531 -35.094 1 27.34 8 MET B N 1
ATOM 1315 C CA . MET B 1 8 ? -4.715 -26.109 -33.75 1 27.34 8 MET B CA 1
ATOM 1316 C C . MET B 1 8 ? -3.514 -25.641 -32.938 1 27.34 8 MET B C 1
ATOM 1318 O O . MET B 1 8 ? -3.676 -25.016 -31.891 1 27.34 8 MET B O 1
ATOM 1322 N N . LYS B 1 9 ? -2.279 -26.219 -33.25 1 30.86 9 LYS B N 1
ATOM 1323 C CA . LYS B 1 9 ? -1.14 -25.906 -32.375 1 30.86 9 LYS B CA 1
ATOM 1324 C C . LYS B 1 9 ? -0.861 -24.406 -32.375 1 30.86 9 LYS B C 1
ATOM 1326 O O . LYS B 1 9 ? 0.03 -23.938 -31.672 1 30.86 9 LYS B O 1
ATOM 1331 N N . LYS B 1 10 ? -0.812 -23.844 -33.656 1 32.09 10 LYS B N 1
ATOM 1332 C CA . LYS B 1 10 ? -0.092 -22.578 -33.812 1 32.09 10 LYS B CA 1
ATOM 1333 C C . LYS B 1 10 ? -0.557 -21.547 -32.781 1 32.09 10 LYS B C 1
ATOM 1335 O O . LYS B 1 10 ? 0.26 -20.844 -32.188 1 32.09 10 LYS B O 1
ATOM 1340 N N . ARG B 1 11 ? -1.626 -20.672 -32.938 1 30.05 11 ARG B N 1
ATOM 1341 C CA . ARG B 1 11 ? -1.901 -19.266 -32.688 1 30.05 11 ARG B CA 1
ATOM 1342 C C . ARG B 1 11 ? -2.328 -19.047 -31.25 1 30.05 11 ARG B C 1
ATOM 1344 O O . ARG B 1 11 ? -3.521 -18.953 -30.953 1 30.05 11 ARG B O 1
ATOM 1351 N N . ILE B 1 12 ? -2.271 -20.031 -30.297 1 32.56 12 ILE B N 1
ATOM 1352 C CA . ILE B 1 12 ? -2.404 -19.625 -28.891 1 32.56 12 ILE B CA 1
ATOM 1353 C C . ILE B 1 12 ? -1.637 -18.328 -28.656 1 32.56 12 ILE B C 1
ATOM 1355 O O . ILE B 1 12 ? -0.404 -18.312 -28.688 1 32.56 12 ILE B O 1
ATOM 1359 N N . ARG B 1 13 ? -1.971 -17 -29.344 1 31.06 13 ARG B N 1
ATOM 1360 C CA . ARG B 1 13 ? -1.666 -15.609 -29.641 1 31.06 13 ARG B CA 1
ATOM 1361 C C . ARG B 1 13 ? -1.085 -14.906 -28.422 1 31.06 13 ARG B C 1
ATOM 1363 O O . ARG B 1 13 ? -1.53 -15.141 -27.281 1 31.06 13 ARG B O 1
ATOM 1370 N N . ALA B 1 14 ? 0.066 -14.219 -28.266 1 31.97 14 ALA B N 1
ATOM 1371 C CA . ALA B 1 14 ? 1.041 -13.312 -27.672 1 31.97 14 ALA B CA 1
ATOM 1372 C C . ALA B 1 14 ? 0.348 -12.141 -26.984 1 31.97 14 ALA B C 1
ATOM 1374 O O . ALA B 1 14 ? 0.898 -11.547 -26.047 1 31.97 14 ALA B O 1
ATOM 1375 N N . ASP B 1 15 ? -0.634 -11.352 -27.594 1 32.59 15 ASP B N 1
ATOM 1376 C CA . ASP B 1 15 ? -1.292 -10.094 -27.25 1 32.59 15 ASP B CA 1
ATOM 1377 C C . ASP B 1 15 ? -1.957 -10.195 -25.875 1 32.59 15 ASP B C 1
ATOM 1379 O O . ASP B 1 15 ? -1.951 -9.227 -25.109 1 32.59 15 ASP B O 1
ATOM 1383 N N . ASP B 1 16 ? -2.996 -11.047 -25.625 1 33.22 16 ASP B N 1
ATOM 1384 C CA . ASP B 1 16 ? -3.896 -11.234 -24.484 1 33.22 16 ASP B CA 1
ATOM 1385 C C . ASP B 1 16 ? -3.129 -11.68 -23.234 1 33.22 16 ASP B C 1
ATOM 1387 O O . ASP B 1 16 ? -3.719 -11.859 -22.172 1 33.22 16 ASP B O 1
ATOM 1391 N N . SER B 1 17 ? -2.037 -12.367 -23.359 1 33.31 17 SER B N 1
ATOM 1392 C CA . SER B 1 17 ? -1.239 -13.062 -22.359 1 33.31 17 SER B CA 1
ATOM 1393 C C . SER B 1 17 ? -0.551 -12.078 -21.422 1 33.31 17 SER B C 1
ATOM 1395 O O . SER B 1 17 ? -0.101 -12.453 -20.328 1 33.31 17 SER B O 1
ATOM 1397 N N . ARG B 1 18 ? 0.03 -10.961 -21.891 1 33.66 18 ARG B N 1
ATOM 1398 C CA . ARG B 1 18 ? 0.761 -9.922 -21.172 1 33.66 18 ARG B CA 1
ATOM 1399 C C . ARG B 1 18 ? -0.147 -9.188 -20.188 1 33.66 18 ARG B C 1
ATOM 1401 O O . ARG B 1 18 ? 0.278 -8.234 -19.547 1 33.66 18 ARG B O 1
ATOM 1408 N N . PHE B 1 19 ? -1.393 -8.914 -20.516 1 35.94 19 PHE B N 1
ATOM 1409 C CA . PHE B 1 19 ? -2.408 -9.047 -19.469 1 35.94 19 PHE B CA 1
ATOM 1410 C C . PHE B 1 19 ? -2.139 -10.266 -18.609 1 35.94 19 PHE B C 1
ATOM 1412 O O . PHE B 1 19 ? -2.908 -10.562 -17.688 1 35.94 19 PHE B O 1
ATOM 1419 N N . LEU B 1 20 ? -1.602 -11.328 -19.125 1 38.91 20 LEU B N 1
ATOM 1420 C CA . LEU B 1 20 ? -1.158 -12.555 -18.469 1 38.91 20 LEU B CA 1
ATOM 1421 C C . LEU B 1 20 ? -0.166 -12.242 -17.359 1 38.91 20 LEU B C 1
ATOM 1423 O O . LEU B 1 20 ? 0.481 -13.148 -16.828 1 38.91 20 LEU B O 1
ATOM 1427 N N . SER B 1 21 ? 0.734 -11.219 -17.469 1 45.06 21 SER B N 1
ATOM 1428 C CA . SER B 1 21 ? 1.203 -11.328 -16.094 1 45.06 21 SER B CA 1
ATOM 1429 C C . SER B 1 21 ? 0.045 -11.594 -15.133 1 45.06 21 SER B C 1
ATOM 1431 O O . SER B 1 21 ? -0.923 -10.828 -15.102 1 45.06 21 SER B O 1
ATOM 1433 N N . ASN B 1 22 ? -0.516 -12.883 -15.117 1 50.72 22 ASN B N 1
ATOM 1434 C CA . ASN B 1 22 ? -1.282 -13.492 -14.039 1 50.72 22 ASN B CA 1
ATOM 1435 C C . ASN B 1 22 ? -1.275 -12.625 -12.789 1 50.72 22 ASN B C 1
ATOM 1437 O O . ASN B 1 22 ? -1.777 -13.031 -11.734 1 50.72 22 ASN B O 1
ATOM 1441 N N . ARG B 1 23 ? -0.653 -11.461 -13.117 1 63.69 23 ARG B N 1
ATOM 1442 C CA . ARG B 1 23 ? -0.484 -10.617 -11.945 1 63.69 23 ARG B CA 1
ATOM 1443 C C . ARG B 1 23 ? -1.672 -9.672 -11.773 1 63.69 23 ARG B C 1
ATOM 1445 O O . ARG B 1 23 ? -2.375 -9.367 -12.742 1 63.69 23 ARG B O 1
ATOM 1452 N N . SER B 1 24 ? -1.989 -9.391 -10.758 1 80.06 24 SER B N 1
ATOM 1453 C CA . SER B 1 24 ? -3.002 -8.43 -10.328 1 80.06 24 SER B CA 1
ATOM 1454 C C . SER B 1 24 ? -2.936 -7.148 -11.156 1 80.06 24 SER B C 1
ATOM 1456 O O . SER B 1 24 ? -1.849 -6.691 -11.516 1 80.06 24 SER B O 1
ATOM 1458 N N . PRO B 1 25 ? -4.082 -6.68 -11.734 1 85.44 25 PRO B N 1
ATOM 1459 C CA . PRO B 1 25 ? -4.07 -5.367 -12.383 1 85.44 25 PRO B CA 1
ATOM 1460 C C . PRO B 1 25 ? -3.398 -4.293 -11.523 1 85.44 25 PRO B C 1
ATOM 1462 O O . PRO B 1 25 ? -3.082 -3.211 -12.023 1 85.44 25 PRO B O 1
ATOM 1465 N N . PHE B 1 26 ? -3.156 -4.641 -10.328 1 89.69 26 PHE B N 1
ATOM 1466 C CA . PHE B 1 26 ? -2.594 -3.646 -9.422 1 89.69 26 PHE B CA 1
ATOM 1467 C C . PHE B 1 26 ? -1.139 -3.971 -9.102 1 89.69 26 PHE B C 1
ATOM 1469 O O . PHE B 1 26 ? -0.537 -3.34 -8.227 1 89.69 26 PHE B O 1
ATOM 1476 N N . PHE B 1 27 ? -0.568 -4.895 -9.852 1 89.88 27 PHE B N 1
ATOM 1477 C CA . PHE B 1 27 ? 0.792 -5.348 -9.586 1 89.88 27 PHE B CA 1
ATOM 1478 C C . PHE B 1 27 ? 1.765 -4.176 -9.594 1 89.88 27 PHE B C 1
ATOM 1480 O O . PHE B 1 27 ? 2.52 -3.982 -8.633 1 89.88 27 PHE B O 1
ATOM 1487 N N . HIS B 1 28 ? 1.705 -3.281 -10.531 1 92.81 28 HIS B N 1
ATOM 1488 C CA . HIS B 1 28 ? 2.648 -2.176 -10.656 1 92.81 28 HIS B CA 1
ATOM 1489 C C . HIS B 1 28 ? 2.361 -1.087 -9.633 1 92.81 28 HIS B C 1
ATOM 1491 O O . HIS B 1 28 ? 3.285 -0.446 -9.125 1 92.81 28 HIS B O 1
ATOM 1497 N N . ASN B 1 29 ? 1.078 -0.913 -9.289 1 93.38 29 ASN B N 1
ATOM 1498 C CA . ASN B 1 29 ? 0.729 0.048 -8.25 1 93.38 29 ASN B CA 1
ATOM 1499 C C . ASN B 1 29 ? 1.262 -0.383 -6.891 1 93.38 29 ASN B C 1
ATOM 1501 O O . ASN B 1 29 ? 1.836 0.426 -6.156 1 93.38 29 ASN B O 1
ATOM 1505 N N . VAL B 1 30 ? 1.079 -1.632 -6.664 1 92.81 30 VAL B N 1
ATOM 1506 C CA . VAL B 1 30 ? 1.524 -2.18 -5.387 1 92.81 30 VAL B CA 1
ATOM 1507 C C . VAL B 1 30 ? 3.041 -2.047 -5.27 1 92.81 30 VAL B C 1
ATOM 1509 O O . VAL B 1 30 ? 3.555 -1.611 -4.234 1 92.81 30 VAL B O 1
ATOM 1512 N N . ARG B 1 31 ? 3.76 -2.402 -6.293 1 93.25 31 ARG B N 1
ATOM 1513 C CA . ARG B 1 31 ? 5.215 -2.314 -6.27 1 93.25 31 ARG B CA 1
ATOM 1514 C C . ARG B 1 31 ? 5.676 -0.869 -6.117 1 93.25 31 ARG B C 1
ATOM 1516 O O . ARG B 1 31 ? 6.609 -0.585 -5.363 1 93.25 31 ARG B O 1
ATOM 1523 N N . MET B 1 32 ? 5.055 0.005 -6.855 1 95 32 MET B N 1
ATOM 1524 C CA . MET B 1 32 ? 5.371 1.428 -6.781 1 95 32 MET B CA 1
ATOM 1525 C C . MET B 1 32 ? 5.188 1.955 -5.359 1 95 32 MET B C 1
ATOM 1527 O O . MET B 1 32 ? 6.074 2.617 -4.82 1 95 32 MET B O 1
ATOM 1531 N N . LEU B 1 33 ? 4.105 1.617 -4.758 1 94.25 33 LEU B N 1
ATOM 1532 C CA . LEU B 1 33 ? 3.812 2.137 -3.428 1 94.25 33 LEU B CA 1
ATOM 1533 C C . LEU B 1 33 ? 4.727 1.506 -2.383 1 94.25 33 LEU B C 1
ATOM 1535 O O . LEU B 1 33 ? 5.098 2.156 -1.404 1 94.25 33 LEU B O 1
ATOM 1539 N N . ALA B 1 34 ? 5.09 0.24 -2.615 1 93.38 34 ALA B N 1
ATOM 1540 C CA . ALA B 1 34 ? 6.043 -0.399 -1.712 1 93.38 34 ALA B CA 1
ATOM 1541 C C . ALA B 1 34 ? 7.391 0.32 -1.736 1 93.38 34 ALA B C 1
ATOM 1543 O O . ALA B 1 34 ? 7.984 0.574 -0.686 1 93.38 34 ALA B O 1
ATOM 1544 N N . ARG B 1 35 ? 7.848 0.617 -2.855 1 94.88 35 ARG B N 1
ATOM 1545 C CA . ARG B 1 35 ? 9.109 1.336 -2.988 1 94.88 35 ARG B CA 1
ATOM 1546 C C . ARG B 1 35 ? 9.008 2.736 -2.391 1 94.88 35 ARG B C 1
ATOM 1548 O O . ARG B 1 35 ? 9.922 3.193 -1.706 1 94.88 35 ARG B O 1
ATOM 1555 N N . TYR B 1 36 ? 7.961 3.408 -2.705 1 94.69 36 TYR B N 1
ATOM 1556 C CA . TYR B 1 36 ? 7.699 4.715 -2.113 1 94.69 36 TYR B CA 1
ATOM 1557 C C . TYR B 1 36 ? 7.723 4.641 -0.592 1 94.69 36 TYR B C 1
ATOM 1559 O O . TYR B 1 36 ? 8.375 5.457 0.067 1 94.69 36 TYR B O 1
ATOM 1567 N N . SER B 1 37 ? 7.012 3.689 -0.047 1 93.56 37 SER B N 1
ATOM 1568 C CA . SER B 1 37 ? 6.934 3.52 1.4 1 93.56 37 SER B CA 1
ATOM 1569 C C . SER B 1 37 ? 8.312 3.268 2.002 1 93.56 37 SER B C 1
ATOM 1571 O O . SER B 1 37 ? 8.641 3.809 3.059 1 93.56 37 SER B O 1
ATOM 1573 N N . ALA B 1 38 ? 9.125 2.479 1.377 1 93.19 38 ALA B N 1
ATOM 1574 C CA . ALA B 1 38 ? 10.477 2.201 1.866 1 93.19 38 ALA B CA 1
ATOM 1575 C C . ALA B 1 38 ? 11.312 3.479 1.925 1 93.19 38 ALA B C 1
ATOM 1577 O O . ALA B 1 38 ? 12.008 3.727 2.91 1 93.19 38 ALA B O 1
ATOM 1578 N N . ARG B 1 39 ? 11.211 4.258 0.89 1 94.88 39 ARG B N 1
ATOM 1579 C CA . ARG B 1 39 ? 11.953 5.512 0.851 1 94.88 39 ARG B CA 1
ATOM 1580 C C . ARG B 1 39 ? 11.438 6.488 1.901 1 94.88 39 ARG B C 1
ATOM 1582 O O . ARG B 1 39 ? 12.219 7.16 2.574 1 94.88 39 ARG B O 1
ATOM 1589 N N . MET B 1 40 ? 10.133 6.543 2.002 1 94.94 40 MET B N 1
ATOM 1590 C CA . MET B 1 40 ? 9.516 7.418 2.994 1 94.94 40 MET B CA 1
ATOM 1591 C C . MET B 1 40 ? 9.938 7.02 4.406 1 94.94 40 MET B C 1
ATOM 1593 O O . MET B 1 40 ? 10.297 7.875 5.215 1 94.94 40 MET B O 1
ATOM 1597 N N . ASN B 1 41 ? 9.883 5.766 4.68 1 94.5 41 ASN B N 1
ATOM 1598 C CA . ASN B 1 41 ? 10.281 5.289 6 1 94.5 41 ASN B CA 1
ATOM 1599 C C . ASN B 1 41 ? 11.727 5.648 6.316 1 94.5 41 ASN B C 1
ATOM 1601 O O . ASN B 1 41 ? 12.055 6.008 7.449 1 94.5 41 ASN B O 1
ATOM 1605 N N . ALA B 1 42 ? 12.562 5.562 5.355 1 94.75 42 ALA B N 1
ATOM 1606 C CA . ALA B 1 42 ? 13.969 5.91 5.547 1 94.75 42 ALA B CA 1
ATOM 1607 C C . ALA B 1 42 ? 14.125 7.379 5.926 1 94.75 42 ALA B C 1
ATOM 1609 O O . ALA B 1 42 ? 15.023 7.738 6.695 1 94.75 42 ALA B O 1
ATOM 1610 N N . ILE B 1 43 ? 13.258 8.227 5.422 1 95.69 43 ILE B N 1
ATOM 1611 C CA . ILE B 1 43 ? 13.297 9.664 5.684 1 95.69 43 ILE B CA 1
ATOM 1612 C C . ILE B 1 43 ? 12.688 9.953 7.055 1 95.69 43 ILE B C 1
ATOM 1614 O O . ILE B 1 43 ? 13.195 10.805 7.797 1 95.69 43 ILE B O 1
ATOM 1618 N N . LEU B 1 44 ? 11.672 9.188 7.434 1 96.88 44 LEU B N 1
ATOM 1619 C CA . LEU B 1 44 ? 10.852 9.508 8.602 1 96.88 44 LEU B CA 1
ATOM 1620 C C . LEU B 1 44 ? 11.469 8.945 9.875 1 96.88 44 LEU B C 1
ATOM 1622 O O . LEU B 1 44 ? 11.383 9.562 10.938 1 96.88 44 LEU B O 1
ATOM 1626 N N . LYS B 1 45 ? 12.156 7.891 9.734 1 95.94 45 LYS B N 1
ATOM 1627 C CA . LYS B 1 45 ? 12.633 7.141 10.891 1 95.94 45 LYS B CA 1
ATOM 1628 C C . LYS B 1 45 ? 13.578 7.984 11.742 1 95.94 45 LYS B C 1
ATOM 1630 O O . LYS B 1 45 ? 13.422 8.047 12.969 1 95.94 45 LYS B O 1
ATOM 1635 N N . PRO B 1 46 ? 14.547 8.695 11.172 1 95.31 46 PRO B N 1
ATOM 1636 C CA . PRO B 1 46 ? 15.445 9.508 11.984 1 95.31 46 PRO B CA 1
ATOM 1637 C C . PRO B 1 46 ? 14.719 10.594 12.781 1 95.31 46 PRO B C 1
ATOM 1639 O O . PRO B 1 46 ? 15.227 11.07 13.797 1 95.31 46 PRO B O 1
ATOM 1642 N N . ALA B 1 47 ? 13.578 10.969 12.352 1 95.12 47 ALA B N 1
ATOM 1643 C CA . ALA B 1 47 ? 12.797 12 13.031 1 95.12 47 ALA B CA 1
ATOM 1644 C C . ALA B 1 47 ? 11.836 11.383 14.039 1 95.12 47 ALA B C 1
ATOM 1646 O O . ALA B 1 47 ? 11 12.086 14.617 1 95.12 47 ALA B O 1
ATOM 1647 N N . GLY B 1 48 ? 11.898 10.016 14.164 1 93.69 48 GLY B N 1
ATOM 1648 C CA . GLY B 1 48 ? 11.016 9.328 15.102 1 93.69 48 GLY B CA 1
ATOM 1649 C C . GLY B 1 48 ? 9.617 9.109 14.562 1 93.69 48 GLY B C 1
ATOM 1650 O O . GLY B 1 48 ? 8.672 8.938 15.328 1 93.69 48 GLY B O 1
ATOM 1651 N N . LEU B 1 49 ? 9.461 9.18 13.305 1 95.38 49 LEU B N 1
ATOM 1652 C CA . LEU B 1 49 ? 8.172 9 12.641 1 95.38 49 LEU B CA 1
ATOM 1653 C C . LEU B 1 49 ? 8.164 7.727 11.797 1 95.38 49 LEU B C 1
ATOM 1655 O O . LEU B 1 49 ? 9.227 7.176 11.492 1 95.38 49 LEU B O 1
ATOM 1659 N N . ASP B 1 50 ? 7.012 7.207 11.602 1 94.5 50 ASP B N 1
ATOM 1660 C CA . ASP B 1 50 ? 6.73 6.215 10.562 1 94.5 50 ASP B CA 1
ATOM 1661 C C . ASP B 1 50 ? 5.598 6.684 9.656 1 94.5 50 ASP B C 1
ATOM 1663 O O . ASP B 1 50 ? 5.016 7.746 9.875 1 94.5 50 ASP B O 1
ATOM 1667 N N . VAL B 1 51 ? 5.301 5.914 8.672 1 92.19 51 VAL B N 1
ATOM 1668 C CA . VAL B 1 51 ? 4.363 6.34 7.641 1 92.19 51 VAL B CA 1
ATOM 1669 C C . VAL B 1 51 ? 2.977 6.531 8.25 1 92.19 51 VAL B C 1
ATOM 1671 O O . VAL B 1 51 ? 2.309 7.535 7.992 1 92.19 51 VAL B O 1
ATOM 1674 N N . PRO B 1 52 ? 2.51 5.668 9.141 1 93.56 52 PRO B N 1
ATOM 1675 C CA . PRO B 1 52 ? 1.194 5.898 9.742 1 93.56 52 PRO B CA 1
ATOM 1676 C C . PRO B 1 52 ? 1.129 7.199 10.539 1 93.56 52 PRO B C 1
ATOM 1678 O O . PRO B 1 52 ? 0.143 7.934 10.445 1 93.56 52 PRO B O 1
ATOM 1681 N N . LYS B 1 53 ? 2.107 7.465 11.352 1 95.12 53 LYS B N 1
ATOM 1682 C CA . LYS B 1 53 ? 2.146 8.703 12.125 1 95.12 53 LYS B CA 1
ATOM 1683 C C . LYS B 1 53 ? 2.227 9.922 11.203 1 95.12 53 LYS B C 1
ATOM 1685 O O . LYS B 1 53 ? 1.581 10.938 11.453 1 95.12 53 LYS B O 1
ATOM 1690 N N . TRP B 1 54 ? 3.051 9.797 10.203 1 93.25 54 TRP B N 1
ATOM 1691 C CA . TRP B 1 54 ? 3.158 10.852 9.203 1 93.25 54 TRP B CA 1
ATOM 1692 C C . TRP B 1 54 ? 1.796 11.164 8.586 1 93.25 54 TRP B C 1
ATOM 1694 O O . TRP B 1 54 ? 1.422 12.328 8.445 1 93.25 54 TRP B O 1
ATOM 1704 N N . ARG B 1 55 ? 1.075 10.156 8.211 1 91.31 55 ARG B N 1
ATOM 1705 C CA . ARG B 1 55 ? -0.241 10.328 7.605 1 91.31 55 ARG B CA 1
ATOM 1706 C C . ARG B 1 55 ? -1.189 11.055 8.555 1 91.31 55 ARG B C 1
ATOM 1708 O O . ARG B 1 55 ? -1.918 11.961 8.133 1 91.31 55 ARG B O 1
ATOM 1715 N N . VAL B 1 56 ? -1.172 10.688 9.758 1 94.5 56 VAL B N 1
ATOM 1716 C CA . VAL B 1 56 ? -2.014 11.336 10.758 1 94.5 56 VAL B CA 1
ATOM 1717 C C . VAL B 1 56 ? -1.666 12.82 10.844 1 94.5 56 VAL B C 1
ATOM 1719 O O . VAL B 1 56 ? -2.551 13.672 10.773 1 94.5 56 VAL B O 1
ATOM 1722 N N . LEU B 1 57 ? -0.391 13.125 11 1 94.19 57 LEU B N 1
ATOM 1723 C CA . LEU B 1 57 ? 0.049 14.508 11.141 1 94.19 57 LEU B CA 1
ATOM 1724 C C . LEU B 1 57 ? -0.326 15.336 9.914 1 94.19 57 LEU B C 1
ATOM 1726 O O . LEU B 1 57 ? -0.757 16.484 10.039 1 94.19 57 LEU B O 1
ATOM 1730 N N . MET B 1 58 ? -0.185 14.719 8.781 1 91.12 58 MET B N 1
ATOM 1731 C CA . MET B 1 58 ? -0.512 15.414 7.543 1 91.12 58 MET B CA 1
ATOM 1732 C C . MET B 1 58 ? -1.998 15.75 7.484 1 91.12 58 MET B C 1
ATOM 1734 O O . MET B 1 58 ? -2.379 16.812 6.98 1 91.12 58 MET B O 1
ATOM 1738 N N . LEU B 1 59 ? -2.814 14.906 7.941 1 91.25 59 LEU B N 1
ATOM 1739 C CA . LEU B 1 59 ? -4.254 15.141 7.949 1 91.25 59 LEU B CA 1
ATOM 1740 C C . LEU B 1 59 ? -4.617 16.266 8.906 1 91.25 59 LEU B C 1
ATOM 1742 O O . LEU B 1 59 ? -5.559 17.031 8.656 1 91.25 59 LEU B O 1
ATOM 1746 N N . LEU B 1 60 ? -3.83 16.469 9.914 1 92.88 60 LEU B N 1
ATOM 1747 C CA . LEU B 1 60 ? -4.164 17.406 10.984 1 92.88 60 LEU B CA 1
ATOM 1748 C C . LEU B 1 60 ? -3.619 18.797 10.68 1 92.88 60 LEU B C 1
ATOM 1750 O O . LEU B 1 60 ? -4.09 19.781 11.242 1 92.88 60 LEU B O 1
ATOM 1754 N N . VAL B 1 61 ? -2.572 18.891 9.867 1 85.62 61 VAL B N 1
ATOM 1755 C CA . VAL B 1 61 ? -1.882 20.156 9.609 1 85.62 61 VAL B CA 1
ATOM 1756 C C . VAL B 1 61 ? -2.826 21.125 8.906 1 85.62 61 VAL B C 1
ATOM 1758 O O . VAL B 1 61 ? -2.672 22.344 9.023 1 85.62 61 VAL B O 1
ATOM 1761 N N . GLU B 1 62 ? -3.803 20.766 8.203 1 74.25 62 GLU B N 1
ATOM 1762 C CA . GLU B 1 62 ? -4.676 21.703 7.5 1 74.25 62 GLU B CA 1
ATOM 1763 C C . GLU B 1 62 ? -5.52 22.516 8.477 1 74.25 62 GLU B C 1
ATOM 1765 O O . GLU B 1 62 ? -6.266 23.406 8.062 1 74.25 62 GLU B O 1
ATOM 1770 N N . GLY B 1 63 ? -5.227 22.5 9.766 1 66.81 63 GLY B N 1
ATOM 1771 C CA . GLY B 1 63 ? -5.77 23.422 10.758 1 66.81 63 GLY B CA 1
ATOM 1772 C C . GLY B 1 63 ? -7.086 22.938 11.352 1 66.81 63 GLY B C 1
ATOM 1773 O O . GLY B 1 63 ? -7.766 23.703 12.047 1 66.81 63 GLY B O 1
ATOM 1774 N N . ARG B 1 64 ? -7.594 21.859 11.031 1 74.12 64 ARG B N 1
ATOM 1775 C CA . ARG B 1 64 ? -8.844 21.422 11.648 1 74.12 64 ARG B CA 1
ATOM 1776 C C . ARG B 1 64 ? -8.641 20.125 12.414 1 74.12 64 ARG B C 1
ATOM 1778 O O . ARG B 1 64 ? -7.871 19.25 11.992 1 74.12 64 ARG B O 1
ATOM 1785 N N . PRO B 1 65 ? -9.164 20.25 13.719 1 85.31 65 PRO B N 1
ATOM 1786 C CA . PRO B 1 65 ? -9.188 18.969 14.43 1 85.31 65 PRO B CA 1
ATOM 1787 C C . PRO B 1 65 ? -10.055 17.922 13.727 1 85.31 65 PRO B C 1
ATOM 1789 O O . PRO B 1 65 ? -11.016 18.281 13.047 1 85.31 65 PRO B O 1
ATOM 1792 N N . LEU B 1 66 ? -9.609 16.781 13.742 1 93.38 66 LEU B N 1
ATOM 1793 C CA . LEU B 1 66 ? -10.367 15.625 13.258 1 93.38 66 LEU B CA 1
ATOM 1794 C C . LEU B 1 66 ? -10.602 14.617 14.375 1 93.38 66 LEU B C 1
ATOM 1796 O O . LEU B 1 66 ? -9.789 14.5 15.289 1 93.38 66 LEU B O 1
ATOM 1800 N N . THR B 1 67 ? -11.703 13.984 14.25 1 94.19 67 THR B N 1
ATOM 1801 C CA . THR B 1 67 ? -11.938 12.898 15.195 1 94.19 67 THR B CA 1
ATOM 1802 C C . THR B 1 67 ? -11.117 11.672 14.836 1 94.19 67 THR B C 1
ATOM 1804 O O . THR B 1 67 ? -10.633 11.555 13.703 1 94.19 67 THR B O 1
ATOM 1807 N N . VAL B 1 68 ? -10.969 10.82 15.859 1 95.38 68 VAL B N 1
ATOM 1808 C CA . VAL B 1 68 ? -10.281 9.555 15.609 1 95.38 68 VAL B CA 1
ATOM 1809 C C . VAL B 1 68 ? -10.961 8.812 14.461 1 95.38 68 VAL B C 1
ATOM 1811 O O . VAL B 1 68 ? -10.289 8.273 13.578 1 95.38 68 VAL B O 1
ATOM 1814 N N . SER B 1 69 ? -12.258 8.867 14.398 1 94.69 69 SER B N 1
ATOM 1815 C CA . SER B 1 69 ? -13.031 8.195 13.359 1 94.69 69 SER B CA 1
ATOM 1816 C C . SER B 1 69 ? -12.773 8.812 11.992 1 94.69 69 SER B C 1
ATOM 1818 O O . SER B 1 69 ? -12.602 8.094 11 1 94.69 69 SER B O 1
ATOM 1820 N N . GLN B 1 70 ? -12.766 10.094 11.891 1 93.25 70 GLN B N 1
ATOM 1821 C CA . GLN B 1 70 ? -12.5 10.789 10.633 1 93.25 70 GLN B CA 1
ATOM 1822 C C . GLN B 1 70 ? -11.102 10.477 10.117 1 93.25 70 GLN B C 1
ATOM 1824 O O . GLN B 1 70 ? -10.906 10.266 8.922 1 93.25 70 GLN B O 1
ATOM 1829 N N . ILE B 1 71 ? -10.117 10.453 11.023 1 94.69 71 ILE B N 1
ATOM 1830 C CA . ILE B 1 71 ? -8.742 10.141 10.648 1 94.69 71 ILE B CA 1
ATOM 1831 C C . ILE B 1 71 ? -8.664 8.703 10.141 1 94.69 71 ILE B C 1
ATOM 1833 O O . ILE B 1 71 ? -8.039 8.438 9.109 1 94.69 71 ILE B O 1
ATOM 1837 N N . ALA B 1 72 ? -9.32 7.836 10.844 1 95.5 72 ALA B N 1
ATOM 1838 C CA . ALA B 1 72 ? -9.352 6.43 10.445 1 95.5 72 ALA B CA 1
ATOM 1839 C C . ALA B 1 72 ? -9.953 6.27 9.047 1 95.5 72 ALA B C 1
ATOM 1841 O O . ALA B 1 72 ? -9.414 5.539 8.211 1 95.5 72 ALA B O 1
ATOM 1842 N N . ASP B 1 73 ? -11.023 6.984 8.773 1 92.81 73 ASP B N 1
ATOM 1843 C CA . ASP B 1 73 ? -11.711 6.922 7.488 1 92.81 73 ASP B CA 1
ATOM 1844 C C . ASP B 1 73 ? -10.82 7.457 6.367 1 92.81 73 ASP B C 1
ATOM 1846 O O . ASP B 1 73 ? -10.68 6.82 5.324 1 92.81 73 ASP B O 1
ATOM 1850 N N . GLU B 1 74 ? -10.203 8.562 6.629 1 90.81 74 GLU B N 1
ATOM 1851 C CA . GLU B 1 74 ? -9.344 9.18 5.621 1 90.81 74 GLU B CA 1
ATOM 1852 C C . GLU B 1 74 ? -8.125 8.305 5.332 1 90.81 74 GLU B C 1
ATOM 1854 O O . GLU B 1 74 ? -7.66 8.234 4.191 1 90.81 74 GLU B O 1
ATOM 1859 N N . ALA B 1 75 ? -7.594 7.617 6.336 1 91.69 75 ALA B N 1
ATOM 1860 C CA . ALA B 1 75 ? -6.402 6.785 6.195 1 91.69 75 ALA B CA 1
ATOM 1861 C C . ALA B 1 75 ? -6.77 5.363 5.773 1 91.69 75 ALA B C 1
ATOM 1863 O O . ALA B 1 75 ? -5.891 4.543 5.496 1 91.69 75 ALA B O 1
ATOM 1864 N N . VAL B 1 76 ? -8.047 5.051 5.746 1 92.38 76 VAL B N 1
ATOM 1865 C CA . VAL B 1 76 ? -8.555 3.721 5.418 1 92.38 76 VAL B CA 1
ATOM 1866 C C . VAL B 1 76 ? -7.93 2.688 6.355 1 92.38 76 VAL B C 1
ATOM 1868 O O . VAL B 1 76 ? -7.379 1.682 5.902 1 92.38 76 VAL B O 1
ATOM 1871 N N . VAL B 1 77 ? -8.062 2.955 7.586 1 93.94 77 VAL B N 1
ATOM 1872 C CA . VAL B 1 77 ? -7.578 2.094 8.664 1 93.94 77 VAL B CA 1
ATOM 1873 C C . VAL B 1 77 ? -8.711 1.834 9.656 1 93.94 77 VAL B C 1
ATOM 1875 O O . VAL B 1 77 ? -9.523 2.717 9.922 1 93.94 77 VAL B O 1
ATOM 1878 N N . ASN B 1 78 ? -8.742 0.628 10.156 1 94.5 78 ASN B N 1
ATOM 1879 C CA . ASN B 1 78 ? -9.719 0.326 11.195 1 94.5 78 ASN B CA 1
ATOM 1880 C C . ASN B 1 78 ? -9.562 1.258 12.391 1 94.5 78 ASN B C 1
ATOM 1882 O O . ASN B 1 78 ? -8.445 1.563 12.812 1 94.5 78 ASN B O 1
ATOM 1886 N N . ILE B 1 79 ? -10.68 1.61 13 1 95.25 79 ILE B N 1
ATOM 1887 C CA . ILE B 1 79 ? -10.711 2.625 14.047 1 95.25 79 ILE B CA 1
ATOM 1888 C C . ILE B 1 79 ? -9.922 2.141 15.258 1 95.25 79 ILE B C 1
ATOM 1890 O O . ILE B 1 79 ? -9.266 2.934 15.938 1 95.25 79 ILE B O 1
ATOM 1894 N N . SER B 1 80 ? -10.008 0.862 15.57 1 97.12 80 SER B N 1
ATOM 1895 C CA . SER B 1 80 ? -9.273 0.345 16.719 1 97.12 80 SER B CA 1
ATOM 1896 C C . SER B 1 80 ? -7.77 0.487 16.531 1 97.12 80 SER B C 1
ATOM 1898 O O . SER B 1 80 ? -7.051 0.847 17.469 1 97.12 80 SER B O 1
ATOM 1900 N N . THR B 1 81 ? -7.305 0.269 15.305 1 96.38 81 THR B N 1
ATOM 1901 C CA . THR B 1 81 ? -5.898 0.442 14.969 1 96.38 81 THR B CA 1
ATOM 1902 C C . THR B 1 81 ? -5.504 1.916 15.016 1 96.38 81 THR B C 1
ATOM 1904 O O . THR B 1 81 ? -4.453 2.266 15.562 1 96.38 81 THR B O 1
ATOM 1907 N N . MET B 1 82 ? -6.352 2.674 14.477 1 97.31 82 MET B N 1
ATOM 1908 C CA . MET B 1 82 ? -6.07 4.105 14.453 1 97.31 82 MET B CA 1
ATOM 1909 C C . MET B 1 82 ? -6.012 4.676 15.867 1 97.31 82 MET B C 1
ATOM 1911 O O . MET B 1 82 ? -5.156 5.508 16.172 1 97.31 82 MET B O 1
ATOM 1915 N N . ALA B 1 83 ? -6.93 4.203 16.719 1 97.44 83 ALA B N 1
ATOM 1916 C CA . ALA B 1 83 ? -6.922 4.652 18.109 1 97.44 83 ALA B CA 1
ATOM 1917 C C . ALA B 1 83 ? -5.586 4.336 18.781 1 97.44 83 ALA B C 1
ATOM 1919 O O . ALA B 1 83 ? -5.035 5.164 19.516 1 97.44 83 ALA B O 1
ATOM 1920 N N . LYS B 1 84 ? -5.07 3.18 18.484 1 98.19 84 LYS B N 1
ATOM 1921 C CA . LYS B 1 84 ? -3.783 2.781 19.047 1 98.19 84 LYS B CA 1
ATOM 1922 C C . LYS B 1 84 ? -2.658 3.674 18.531 1 98.19 84 LYS B C 1
ATOM 1924 O O . LYS B 1 84 ? -1.768 4.062 19.297 1 98.19 84 LYS B O 1
ATOM 1929 N N . ILE B 1 85 ? -2.68 4 17.297 1 97.81 85 ILE B N 1
ATOM 1930 C CA . ILE B 1 85 ? -1.679 4.867 16.688 1 97.81 85 ILE B CA 1
ATOM 1931 C C . ILE B 1 85 ? -1.742 6.254 17.328 1 97.81 85 ILE B C 1
ATOM 1933 O O . ILE B 1 85 ? -0.714 6.812 17.719 1 97.81 85 ILE B O 1
ATOM 1937 N N . ILE B 1 86 ? -2.949 6.746 17.469 1 97.88 86 ILE B N 1
ATOM 1938 C CA . ILE B 1 86 ? -3.143 8.078 18.031 1 97.88 86 ILE B CA 1
ATOM 1939 C C . ILE B 1 86 ? -2.682 8.086 19.484 1 97.88 86 ILE B C 1
ATOM 1941 O O . ILE B 1 86 ? -2.047 9.039 19.938 1 97.88 86 ILE B O 1
ATOM 1945 N N . ASN B 1 87 ? -3.018 7.039 20.234 1 97.94 87 ASN B N 1
ATOM 1946 C CA . ASN B 1 87 ? -2.566 6.934 21.609 1 97.94 87 ASN B CA 1
ATOM 1947 C C . ASN B 1 87 ? -1.045 6.969 21.719 1 97.94 87 ASN B C 1
ATOM 1949 O O . ASN B 1 87 ? -0.488 7.684 22.547 1 97.94 87 ASN B O 1
ATOM 1953 N N . ARG B 1 88 ? -0.397 6.254 20.891 1 98 88 ARG B N 1
ATOM 1954 C CA . ARG B 1 88 ? 1.062 6.254 20.875 1 98 88 ARG B CA 1
ATOM 1955 C C . ARG B 1 88 ? 1.604 7.637 20.531 1 98 88 ARG B C 1
ATOM 1957 O O . ARG B 1 88 ? 2.592 8.086 21.109 1 98 88 ARG B O 1
ATOM 1964 N N . MET B 1 89 ? 0.931 8.305 19.625 1 98 89 MET B N 1
ATOM 1965 C CA . MET B 1 89 ? 1.361 9.641 19.219 1 98 89 MET B CA 1
ATOM 1966 C C . MET B 1 89 ? 1.144 10.656 20.328 1 98 89 MET B C 1
ATOM 1968 O O . MET B 1 89 ? 1.909 11.609 20.469 1 98 89 MET B O 1
ATOM 1972 N N . THR B 1 90 ? 0.084 10.438 21.062 1 97.94 90 THR B N 1
ATOM 1973 C CA . THR B 1 90 ? -0.151 11.273 22.234 1 97.94 90 THR B CA 1
ATOM 1974 C C . THR B 1 90 ? 0.965 11.086 23.25 1 97.94 90 THR B C 1
ATOM 1976 O O . THR B 1 90 ? 1.491 12.07 23.781 1 97.94 90 THR B O 1
ATOM 1979 N N . ASP B 1 91 ? 1.319 9.852 23.469 1 97.81 91 ASP B N 1
ATOM 1980 C CA . ASP B 1 91 ? 2.416 9.539 24.375 1 97.81 91 ASP B CA 1
ATOM 1981 C C . ASP B 1 91 ? 3.723 10.164 23.891 1 97.81 91 ASP B C 1
ATOM 1983 O O . ASP B 1 91 ? 4.535 10.617 24.703 1 97.81 91 ASP B O 1
ATOM 1987 N N . ASP B 1 92 ? 3.934 10.305 22.609 1 96.88 92 ASP B N 1
ATOM 1988 C CA . ASP B 1 92 ? 5.141 10.859 22 1 96.88 92 ASP B CA 1
ATOM 1989 C C . ASP B 1 92 ? 5.086 12.383 21.969 1 96.88 92 ASP B C 1
ATOM 1991 O O . ASP B 1 92 ? 6.051 13.039 21.562 1 96.88 92 ASP B O 1
ATOM 1995 N N . GLY B 1 93 ? 3.936 12.938 22.359 1 97.69 93 GLY B N 1
ATOM 1996 C CA . GLY B 1 93 ? 3.775 14.375 22.438 1 97.69 93 GLY B CA 1
ATOM 1997 C C . GLY B 1 93 ? 3.512 15.016 21.078 1 97.69 93 GLY B C 1
ATOM 1998 O O . GLY B 1 93 ? 3.629 16.234 20.938 1 97.69 93 GLY B O 1
ATOM 1999 N N . LEU B 1 94 ? 3.145 14.242 20.047 1 97.69 94 LEU B N 1
ATOM 2000 C CA . LEU B 1 94 ? 2.973 14.742 18.688 1 97.69 94 LEU B CA 1
ATOM 2001 C C . LEU B 1 94 ? 1.556 15.266 18.469 1 97.69 94 LEU B C 1
ATOM 2003 O O . LEU B 1 94 ? 1.329 16.125 17.625 1 97.69 94 LEU B O 1
ATOM 2007 N N . VAL B 1 95 ? 0.633 14.625 19.188 1 97.81 95 VAL B N 1
ATOM 2008 C CA . VAL B 1 95 ? -0.762 15.039 19.109 1 97.81 95 VAL B CA 1
ATOM 2009 C C . VAL B 1 95 ? -1.364 15.086 20.516 1 97.81 95 VAL B C 1
ATOM 2011 O O . VAL B 1 95 ? -0.76 14.602 21.469 1 97.81 95 VAL B O 1
ATOM 2014 N N . THR B 1 96 ? -2.488 15.766 20.641 1 97.06 96 THR B N 1
ATOM 2015 C CA . THR B 1 96 ? -3.312 15.75 21.844 1 97.06 96 THR B CA 1
ATOM 2016 C C . THR B 1 96 ? -4.766 15.445 21.5 1 97.06 96 THR B C 1
ATOM 2018 O O . THR B 1 96 ? -5.18 15.578 20.344 1 97.06 96 THR B O 1
ATOM 2021 N N . THR B 1 97 ? -5.414 14.898 22.453 1 95.69 97 THR B N 1
ATOM 2022 C CA . THR B 1 97 ? -6.812 14.555 22.234 1 95.69 97 THR B CA 1
ATOM 2023 C C . THR B 1 97 ? -7.715 15.25 23.234 1 95.69 97 THR B C 1
ATOM 2025 O O . THR B 1 97 ? -7.277 15.586 24.344 1 95.69 97 THR B O 1
ATOM 2028 N N . ARG B 1 98 ? -8.914 15.539 22.797 1 93.38 98 ARG B N 1
ATOM 2029 C CA . ARG B 1 98 ? -9.961 16.094 23.641 1 93.38 98 ARG B CA 1
ATOM 2030 C C . ARG B 1 98 ? -11.32 15.492 23.297 1 93.38 98 ARG B C 1
ATOM 2032 O O . ARG B 1 98 ? -11.617 15.25 22.125 1 93.38 98 ARG B O 1
ATOM 2039 N N . THR B 1 99 ? -12.062 15.219 24.359 1 89.12 99 THR B N 1
ATOM 2040 C CA . THR B 1 99 ? -13.43 14.773 24.094 1 89.12 99 THR B CA 1
ATOM 2041 C C . THR B 1 99 ? -14.188 15.828 23.281 1 89.12 99 THR B C 1
ATOM 2043 O O . THR B 1 99 ? -14.125 17.016 23.594 1 89.12 99 THR B O 1
ATOM 2046 N N . SER B 1 100 ? -14.805 15.352 22.234 1 80.5 100 SER B N 1
ATOM 2047 C CA . SER B 1 100 ? -15.516 16.281 21.359 1 80.5 100 SER B CA 1
ATOM 2048 C C . SER B 1 100 ? -16.688 16.938 22.078 1 80.5 100 SER B C 1
ATOM 2050 O O . SER B 1 100 ? -17.375 16.281 22.875 1 80.5 100 SER B O 1
ATOM 2052 N N . SER B 1 101 ? -16.828 18.219 21.875 1 75.88 101 SER B N 1
ATOM 2053 C CA . SER B 1 101 ? -17.906 18.969 22.5 1 75.88 101 SER B CA 1
ATOM 2054 C C . SER B 1 101 ? -19.25 18.609 21.891 1 75.88 101 SER B C 1
ATOM 2056 O O . SER B 1 101 ? -20.297 18.75 22.547 1 75.88 101 SER B O 1
ATOM 2058 N N . THR B 1 102 ? -19.219 18.109 20.703 1 77.81 102 THR B N 1
ATOM 2059 C CA . THR B 1 102 ? -20.453 17.875 19.953 1 77.81 102 THR B CA 1
ATOM 2060 C C . THR B 1 102 ? -20.906 16.438 20.109 1 77.81 102 THR B C 1
ATOM 2062 O O . THR B 1 102 ? -22.094 16.125 19.938 1 77.81 102 THR B O 1
ATOM 2065 N N . ASP B 1 103 ? -20.047 15.617 20.266 1 75.31 103 ASP B N 1
ATOM 2066 C CA . ASP B 1 103 ? -20.344 14.195 20.406 1 75.31 103 ASP B CA 1
ATOM 2067 C C . ASP B 1 103 ? -19.453 13.555 21.469 1 75.31 103 ASP B C 1
ATOM 2069 O O . ASP B 1 103 ? -18.266 13.297 21.234 1 75.31 103 ASP B O 1
ATOM 2073 N N . ALA B 1 104 ? -20.109 13.289 22.656 1 76.56 104 ALA B N 1
ATOM 2074 C CA . ALA B 1 104 ? -19.375 12.789 23.812 1 76.56 104 ALA B CA 1
ATOM 2075 C C . ALA B 1 104 ? -18.656 11.484 23.5 1 76.56 104 ALA B C 1
ATOM 2077 O O . ALA B 1 104 ? -17.703 11.109 24.188 1 76.56 104 ALA B O 1
ATOM 2078 N N . ARG B 1 105 ? -19.031 10.906 22.359 1 78.81 105 ARG B N 1
ATOM 2079 C CA . ARG B 1 105 ? -18.422 9.625 22.016 1 78.81 105 ARG B CA 1
ATOM 2080 C C . ARG B 1 105 ? -17.266 9.82 21.047 1 78.81 105 ARG B C 1
ATOM 2082 O O . ARG B 1 105 ? -16.516 8.883 20.766 1 78.81 105 ARG B O 1
ATOM 2089 N N . SER B 1 106 ? -17.156 11.008 20.719 1 89.19 106 SER B N 1
ATOM 2090 C CA . SER B 1 106 ? -16.109 11.273 19.734 1 89.19 106 SER B CA 1
ATOM 2091 C C . SER B 1 106 ? -14.93 11.992 20.375 1 89.19 106 SER B C 1
ATOM 2093 O O . SER B 1 106 ? -15.094 12.75 21.328 1 89.19 106 SER B O 1
ATOM 2095 N N . THR B 1 107 ? -13.812 11.609 20 1 93.44 107 THR B N 1
ATOM 2096 C CA . THR B 1 107 ? -12.562 12.203 20.469 1 93.44 107 THR B CA 1
ATOM 2097 C C . THR B 1 107 ? -11.898 13.016 19.359 1 93.44 107 THR B C 1
ATOM 2099 O O . THR B 1 107 ? -11.602 12.484 18.297 1 93.44 107 THR B O 1
ATOM 2102 N N . ASP B 1 108 ? -11.703 14.273 19.656 1 94.94 108 ASP B N 1
ATOM 2103 C CA . ASP B 1 108 ? -11 15.148 18.719 1 94.94 108 ASP B CA 1
ATOM 2104 C C . ASP B 1 108 ? -9.484 15.031 18.891 1 94.94 108 ASP B C 1
ATOM 2106 O O . ASP B 1 108 ? -8.984 14.953 20.016 1 94.94 108 ASP B O 1
ATOM 2110 N N . VAL B 1 109 ? -8.781 15.07 17.781 1 96.75 109 VAL B N 1
ATOM 2111 C CA . VAL B 1 109 ? -7.328 14.984 17.781 1 96.75 109 VAL B CA 1
ATOM 2112 C C . VAL B 1 109 ? -6.738 16.281 17.25 1 96.75 109 VAL B C 1
ATOM 2114 O O . VAL B 1 109 ? -7.211 16.828 16.234 1 96.75 109 VAL B O 1
ATOM 2117 N N . PHE B 1 110 ? -5.73 16.766 17.953 1 95.69 110 PHE B N 1
ATOM 2118 C CA . PHE B 1 110 ? -5.051 18 17.578 1 95.69 110 PHE B CA 1
ATOM 2119 C C . PHE B 1 110 ? -3.553 17.781 17.422 1 95.69 110 PHE B C 1
ATOM 2121 O O . PHE B 1 110 ? -2.953 17.031 18.203 1 95.69 110 PHE B O 1
ATOM 2128 N N . ILE B 1 111 ? -3.008 18.453 16.406 1 95.88 111 ILE B N 1
ATOM 2129 C CA . ILE B 1 111 ? -1.553 18.438 16.297 1 95.88 111 ILE B CA 1
ATOM 2130 C C . ILE B 1 111 ? -0.949 19.406 17.312 1 95.88 111 ILE B C 1
ATOM 2132 O O . ILE B 1 111 ? -1.489 20.484 17.547 1 95.88 111 ILE B O 1
ATOM 2136 N N . THR B 1 112 ? 0.159 19 17.938 1 96.38 112 THR B N 1
ATOM 2137 C CA . THR B 1 112 ? 0.871 19.859 18.875 1 96.38 112 THR B CA 1
ATOM 2138 C C . THR B 1 112 ? 1.966 20.641 18.156 1 96.38 112 THR B C 1
ATOM 2140 O O . THR B 1 112 ? 2.234 20.406 16.969 1 96.38 112 THR B O 1
ATOM 2143 N N . GLU B 1 113 ? 2.564 21.609 18.891 1 95.88 113 GLU B N 1
ATOM 2144 C CA . GLU B 1 113 ? 3.727 22.328 18.359 1 95.88 113 GLU B CA 1
ATOM 2145 C C . GLU B 1 113 ? 4.867 21.359 18.047 1 95.88 113 GLU B C 1
ATOM 2147 O O . GLU B 1 113 ? 5.566 21.531 17.047 1 95.88 113 GLU B O 1
ATOM 2152 N N . GLN B 1 114 ? 5.023 20.422 18.906 1 96.5 114 GLN B N 1
ATOM 2153 C CA . GLN B 1 114 ? 6.043 19.406 18.672 1 96.5 114 GLN B CA 1
ATOM 2154 C C . GLN B 1 114 ? 5.75 18.609 17.391 1 96.5 114 GLN B C 1
ATOM 2156 O O . GLN B 1 114 ? 6.66 18.312 16.625 1 96.5 114 GLN B O 1
ATOM 2161 N N . GLY B 1 115 ? 4.496 18.203 17.234 1 96 115 GLY B N 1
ATOM 2162 C CA . GLY B 1 115 ? 4.094 17.531 16 1 96 115 GLY B CA 1
ATOM 2163 C C . GLY B 1 115 ? 4.391 18.344 14.758 1 96 115 GLY B C 1
ATOM 2164 O O . GLY B 1 115 ? 4.875 17.797 13.758 1 96 115 GLY B O 1
ATOM 2165 N N . GLU B 1 116 ? 4.16 19.641 14.844 1 93.81 116 GLU B N 1
ATOM 2166 C CA . GLU B 1 116 ? 4.445 20.531 13.719 1 93.81 116 GLU B CA 1
ATOM 2167 C C . GLU B 1 116 ? 5.945 20.625 13.461 1 93.81 116 GLU B C 1
ATOM 2169 O O . GLU B 1 116 ? 6.383 20.641 12.312 1 93.81 116 GLU B O 1
ATOM 2174 N N . ARG B 1 117 ? 6.711 20.688 14.508 1 95.12 117 ARG B N 1
ATOM 2175 C CA . ARG B 1 117 ? 8.164 20.797 14.398 1 95.12 117 ARG B CA 1
ATOM 2176 C C . ARG B 1 117 ? 8.75 19.562 13.727 1 95.12 117 ARG B C 1
ATOM 2178 O O . ARG B 1 117 ? 9.656 19.656 12.898 1 95.12 117 ARG B O 1
ATOM 2185 N N . VAL B 1 118 ? 8.227 18.422 14.07 1 95.12 118 VAL B N 1
ATOM 2186 C CA . VAL B 1 118 ? 8.719 17.188 13.484 1 95.12 118 VAL B CA 1
ATOM 2187 C C . VAL B 1 118 ? 8.438 17.172 11.984 1 95.12 118 VAL B C 1
ATOM 2189 O O . VAL B 1 118 ? 9.266 16.719 11.195 1 95.12 118 VAL B O 1
ATOM 2192 N N . LEU B 1 119 ? 7.305 17.641 11.602 1 92.56 119 LEU B N 1
ATOM 2193 C CA . LEU B 1 119 ? 6.969 17.719 10.18 1 92.56 119 LEU B CA 1
ATOM 2194 C C . LEU B 1 119 ? 7.938 18.641 9.445 1 92.56 119 LEU B C 1
ATOM 2196 O O . LEU B 1 119 ? 8.344 18.328 8.32 1 92.56 119 LEU B O 1
ATOM 2200 N N . GLU B 1 120 ? 8.227 19.688 10.094 1 92.94 120 GLU B N 1
ATOM 2201 C CA . GLU B 1 120 ? 9.141 20.656 9.477 1 92.94 120 GLU B CA 1
ATOM 2202 C C . GLU B 1 120 ? 10.523 20.047 9.289 1 92.94 120 GLU B C 1
ATOM 2204 O O . GLU B 1 120 ? 11.203 20.328 8.297 1 92.94 120 GLU B O 1
ATOM 2209 N N . LEU B 1 121 ? 10.898 19.172 10.219 1 94.5 121 LEU B N 1
ATOM 2210 C CA . LEU B 1 121 ? 12.211 18.547 10.172 1 94.5 121 LEU B CA 1
ATOM 2211 C C . LEU B 1 121 ? 12.352 17.672 8.93 1 94.5 121 LEU B C 1
ATOM 2213 O O . LEU B 1 121 ? 13.453 17.531 8.391 1 94.5 121 LEU B O 1
ATOM 2217 N N . VAL B 1 122 ? 11.211 17.172 8.438 1 94.94 122 VAL B N 1
ATOM 2218 C CA . VAL B 1 122 ? 11.32 16.203 7.348 1 94.94 122 VAL B CA 1
ATOM 2219 C C . VAL B 1 122 ? 10.797 16.812 6.055 1 94.94 122 VAL B C 1
ATOM 2221 O O . VAL B 1 122 ? 10.852 16.188 4.992 1 94.94 122 VAL B O 1
ATOM 2224 N N . ARG B 1 123 ? 10.328 17.969 6.09 1 91.56 123 ARG B N 1
ATOM 2225 C CA . ARG B 1 123 ? 9.609 18.594 4.984 1 91.56 123 ARG B CA 1
ATOM 2226 C C . ARG B 1 123 ? 10.469 18.641 3.727 1 91.56 123 ARG B C 1
ATOM 2228 O O . ARG B 1 123 ? 10.008 18.281 2.641 1 91.56 123 ARG B O 1
ATOM 2235 N N . GLU B 1 124 ? 11.68 19.094 3.857 1 93.94 124 GLU B N 1
ATOM 2236 C CA . GLU B 1 124 ? 12.562 19.234 2.699 1 93.94 124 GLU B CA 1
ATOM 2237 C C . GLU B 1 124 ? 12.875 17.891 2.066 1 93.94 124 GLU B C 1
ATOM 2239 O O . GLU B 1 124 ? 12.852 17.75 0.842 1 93.94 124 GLU B O 1
ATOM 2244 N N . LYS B 1 125 ? 13.188 16.922 2.898 1 95.62 125 LYS B N 1
ATOM 2245 C CA . LYS B 1 125 ? 13.508 15.586 2.395 1 95.62 125 LYS B CA 1
ATOM 2246 C C . LYS B 1 125 ? 12.305 14.938 1.723 1 95.62 125 LYS B C 1
ATOM 2248 O O . LYS B 1 125 ? 12.438 14.289 0.685 1 95.62 125 LYS B O 1
ATOM 2253 N N . VAL B 1 126 ? 11.141 15.148 2.307 1 94.56 126 VAL B N 1
ATOM 2254 C CA . VAL B 1 126 ? 9.906 14.602 1.746 1 94.56 126 VAL B CA 1
ATOM 2255 C C . VAL B 1 126 ? 9.594 15.297 0.42 1 94.56 126 VAL B C 1
ATOM 2257 O O . VAL B 1 126 ? 9.234 14.633 -0.56 1 94.56 126 VAL B O 1
ATOM 2260 N N . SER B 1 127 ? 9.75 16.562 0.389 1 93.19 127 SER B N 1
ATOM 2261 C CA . SER B 1 127 ? 9.531 17.328 -0.838 1 93.19 127 SER B CA 1
ATOM 2262 C C . SER B 1 127 ? 10.453 16.844 -1.956 1 93.19 127 SER B C 1
ATOM 2264 O O . SER B 1 127 ? 10.031 16.719 -3.105 1 93.19 127 SER B O 1
ATOM 2266 N N . TYR B 1 128 ?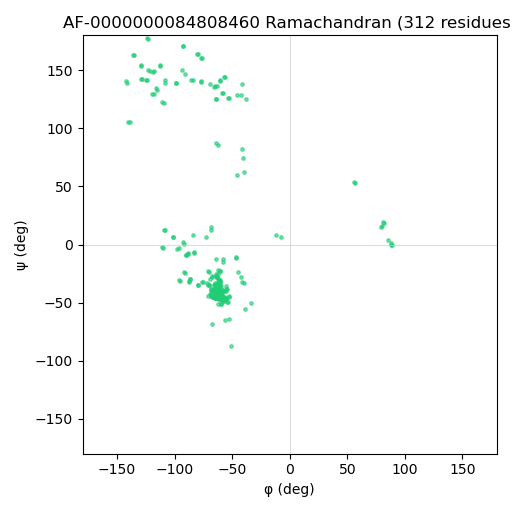 11.68 16.594 -1.629 1 95 128 TYR B N 1
ATOM 2267 C CA . TYR B 1 128 ? 12.641 16.078 -2.602 1 95 128 TYR B CA 1
ATOM 2268 C C . TYR B 1 128 ? 12.219 14.711 -3.109 1 95 128 TYR B C 1
ATOM 2270 O O . TYR B 1 128 ? 12.305 14.43 -4.309 1 95 128 TYR B O 1
ATOM 2278 N N . LEU B 1 129 ? 11.742 13.867 -2.227 1 95.94 129 LEU B N 1
ATOM 2279 C CA . LEU B 1 129 ? 11.273 12.539 -2.609 1 95.94 129 LEU B CA 1
ATOM 2280 C C . LEU B 1 129 ? 10.117 12.641 -3.604 1 95.94 129 LEU B C 1
ATOM 2282 O O . LEU B 1 129 ? 10.086 11.914 -4.602 1 95.94 129 LEU B O 1
ATOM 2286 N N . PHE B 1 130 ? 9.18 13.531 -3.326 1 94.44 130 PHE B N 1
ATOM 2287 C CA . PHE B 1 130 ? 8.039 13.719 -4.219 1 94.44 130 PHE B CA 1
ATOM 2288 C C . PHE B 1 130 ? 8.5 14.188 -5.594 1 94.44 130 PHE B C 1
ATOM 2290 O O . PHE B 1 130 ? 8.023 13.695 -6.617 1 94.44 130 PHE B O 1
ATOM 2297 N N . LYS B 1 131 ? 9.422 15.102 -5.609 1 94.88 131 LYS B N 1
ATOM 2298 C CA . LYS B 1 131 ? 9.961 15.602 -6.867 1 94.88 131 LYS B CA 1
ATOM 2299 C C . LYS B 1 131 ? 10.648 14.492 -7.656 1 94.88 131 LYS B C 1
ATOM 2301 O O . LYS B 1 131 ? 10.453 14.367 -8.867 1 94.88 131 LYS B O 1
ATOM 2306 N N . GLU B 1 132 ? 11.414 13.672 -6.965 1 96.38 132 GLU B N 1
ATOM 2307 C CA . GLU B 1 132 ? 12.086 12.547 -7.605 1 96.38 132 GLU B CA 1
ATOM 2308 C C . GLU B 1 132 ? 11.078 11.547 -8.164 1 96.38 132 GLU B C 1
ATOM 2310 O O . GLU B 1 132 ? 11.211 11.094 -9.297 1 96.38 132 GLU B O 1
ATOM 2315 N N . ALA B 1 133 ? 10.086 11.25 -7.387 1 96.81 133 ALA B N 1
ATOM 2316 C CA . ALA B 1 133 ? 9.086 10.258 -7.762 1 96.81 133 ALA B CA 1
ATOM 2317 C C . ALA B 1 133 ? 8.32 10.688 -9.008 1 96.81 133 ALA B C 1
ATOM 2319 O O . ALA B 1 133 ? 7.977 9.859 -9.859 1 96.81 133 ALA B O 1
ATOM 2320 N N . LEU B 1 134 ? 8.109 11.961 -9.117 1 96.75 134 LEU B N 1
ATOM 2321 C CA . LEU B 1 134 ? 7.227 12.453 -10.172 1 96.75 134 LEU B CA 1
ATOM 2322 C C . LEU B 1 134 ? 8.031 13 -11.344 1 96.75 134 LEU B C 1
ATOM 2324 O O . LEU B 1 134 ? 7.469 13.609 -12.258 1 96.75 134 LEU B O 1
ATOM 2328 N N . ARG B 1 135 ? 9.391 12.805 -11.258 1 96.69 135 ARG B N 1
ATOM 2329 C CA . ARG B 1 135 ? 10.258 13.281 -12.328 1 96.69 135 ARG B CA 1
ATOM 2330 C C . ARG B 1 135 ? 9.797 12.758 -13.68 1 96.69 135 ARG B C 1
ATOM 2332 O O . ARG B 1 135 ? 9.547 11.562 -13.836 1 96.69 135 ARG B O 1
ATOM 2339 N N . GLY B 1 136 ? 9.578 13.68 -14.633 1 96.56 136 GLY B N 1
ATOM 2340 C CA . GLY B 1 136 ? 9.234 13.289 -15.992 1 96.56 136 GLY B CA 1
ATOM 2341 C C . GLY B 1 136 ? 7.742 13.125 -16.203 1 96.56 136 GLY B C 1
ATOM 2342 O O . GLY B 1 136 ? 7.301 1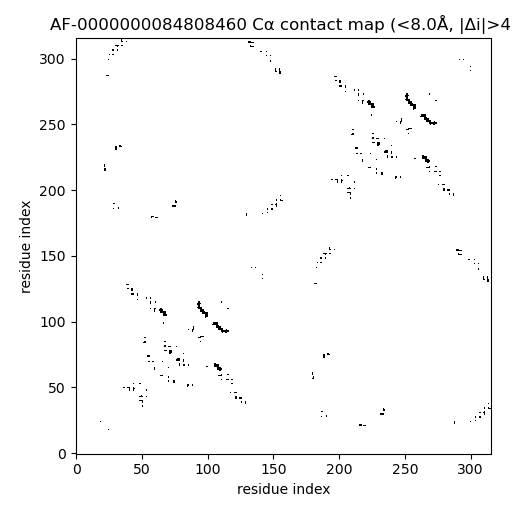2.781 -17.297 1 96.56 136 GLY B O 1
ATOM 2343 N N . LEU B 1 137 ? 6.945 13.328 -15.219 1 96.31 137 LEU B N 1
ATOM 2344 C CA . LEU B 1 137 ? 5.496 13.305 -15.359 1 96.31 137 LEU B CA 1
ATOM 2345 C C . LEU B 1 137 ? 4.93 14.719 -15.469 1 96.31 137 LEU B C 1
ATOM 2347 O O . LEU B 1 137 ? 5.371 15.625 -14.758 1 96.31 137 LEU B O 1
ATOM 2351 N N . THR B 1 138 ? 3.988 14.906 -16.328 1 95.44 138 THR B N 1
ATOM 2352 C CA . THR B 1 138 ? 3.287 16.188 -16.438 1 95.44 138 THR B CA 1
ATOM 2353 C C . THR B 1 138 ? 2.217 16.312 -15.359 1 95.44 138 THR B C 1
ATOM 2355 O O . THR B 1 138 ? 1.814 15.305 -14.758 1 95.44 138 THR B O 1
ATOM 2358 N N . LYS B 1 139 ? 1.8 17.531 -15.195 1 92.81 139 LYS B N 1
ATOM 2359 C CA . LYS B 1 139 ? 0.707 17.766 -14.258 1 92.81 139 LYS B CA 1
ATOM 2360 C C . LYS B 1 139 ? -0.546 17 -14.672 1 92.81 139 LYS B C 1
ATOM 2362 O O . LYS B 1 139 ? -1.263 16.469 -13.82 1 92.81 139 LYS B O 1
ATOM 2367 N N . ALA B 1 140 ? -0.76 16.891 -15.906 1 94.25 140 ALA B N 1
ATOM 2368 C CA . ALA B 1 140 ? -1.924 16.188 -16.422 1 94.25 140 ALA B CA 1
ATOM 2369 C C . ALA B 1 140 ? -1.829 14.688 -16.141 1 94.25 140 ALA B C 1
ATOM 2371 O O . ALA B 1 140 ? -2.83 14.047 -15.812 1 94.25 140 ALA B O 1
ATOM 2372 N N . GLU B 1 141 ? -0.631 14.148 -16.25 1 94.25 141 GLU B N 1
ATOM 2373 C CA . GLU B 1 141 ? -0.417 12.727 -15.961 1 94.25 141 GLU B CA 1
ATOM 2374 C C . GLU B 1 141 ? -0.65 12.43 -14.484 1 94.25 141 GLU B C 1
ATOM 2376 O O . GLU B 1 141 ? -1.275 11.422 -14.141 1 94.25 141 GLU B O 1
ATOM 2381 N N . VAL B 1 142 ? -0.21 13.344 -13.68 1 93.94 142 VAL B N 1
ATOM 2382 C CA . VAL B 1 142 ? -0.392 13.172 -12.25 1 93.94 142 VAL B CA 1
ATOM 2383 C C . VAL B 1 142 ? -1.876 13.266 -11.898 1 93.94 142 VAL B C 1
ATOM 2385 O O . VAL B 1 142 ? -2.391 12.461 -11.117 1 93.94 142 VAL B O 1
ATOM 2388 N N . GLN B 1 143 ? -2.508 14.188 -12.461 1 93 143 GLN B N 1
ATOM 2389 C CA . GLN B 1 143 ? -3.939 14.344 -12.227 1 93 143 GLN B CA 1
ATOM 2390 C C . GLN B 1 143 ? -4.711 13.109 -12.703 1 93 143 GLN B C 1
ATOM 2392 O O . GLN B 1 143 ? -5.664 12.68 -12.047 1 93 143 GLN B O 1
ATOM 2397 N N . LEU B 1 144 ? -4.324 12.602 -13.781 1 93.19 144 LEU B N 1
ATOM 2398 C CA . LEU B 1 144 ? -4.977 11.398 -14.305 1 93.19 144 LEU B CA 1
ATOM 2399 C C . LEU B 1 144 ? -4.758 10.211 -13.375 1 93.19 144 LEU B C 1
ATOM 2401 O O . LEU B 1 144 ? -5.688 9.453 -13.102 1 93.19 144 LEU B O 1
ATOM 2405 N N . LEU B 1 145 ? -3.545 10.062 -12.938 1 94.25 145 LEU B N 1
ATOM 2406 C CA . LEU B 1 145 ? -3.242 9.023 -11.961 1 94.25 145 LEU B CA 1
ATOM 2407 C C . LEU B 1 145 ? -4.164 9.125 -10.75 1 94.25 145 LEU B C 1
ATOM 2409 O O . LEU B 1 145 ? -4.734 8.125 -10.312 1 94.25 145 LEU B O 1
ATOM 2413 N N . ASN B 1 146 ? -4.352 10.32 -10.281 1 94.19 146 ASN B N 1
ATOM 2414 C CA . ASN B 1 146 ? -5.207 10.562 -9.125 1 94.19 146 ASN B CA 1
ATOM 2415 C C . ASN B 1 146 ? -6.672 10.273 -9.445 1 94.19 146 ASN B C 1
ATOM 2417 O O . ASN B 1 146 ? -7.371 9.641 -8.656 1 94.19 146 ASN B O 1
ATOM 2421 N N . THR B 1 147 ? -7.098 10.711 -10.57 1 94.88 147 THR B N 1
ATOM 2422 C CA . THR B 1 147 ? -8.484 10.516 -10.977 1 94.88 147 THR B CA 1
ATOM 2423 C C . THR B 1 147 ? -8.82 9.031 -11.094 1 94.88 147 THR B C 1
ATOM 2425 O O . THR B 1 147 ? -9.859 8.586 -10.609 1 94.88 147 THR B O 1
ATOM 2428 N N . LEU B 1 148 ? -7.953 8.312 -11.688 1 95.75 148 LEU B N 1
ATOM 2429 C CA . LEU B 1 148 ? -8.172 6.879 -11.836 1 95.75 148 LEU B CA 1
ATOM 2430 C C . LEU B 1 148 ? -8.141 6.176 -10.484 1 95.75 148 LEU B C 1
ATOM 2432 O O . LEU B 1 148 ? -8.93 5.266 -10.234 1 95.75 148 LEU B O 1
ATOM 2436 N N . SER B 1 149 ? -7.207 6.582 -9.609 1 95.88 149 SER B N 1
ATOM 2437 C CA . SER B 1 149 ? -7.125 6.012 -8.273 1 95.88 149 SER B CA 1
ATOM 2438 C C . SER B 1 149 ? -8.414 6.25 -7.492 1 95.88 149 SER B C 1
ATOM 2440 O O . SER B 1 149 ? -8.898 5.352 -6.797 1 95.88 149 SER B O 1
ATOM 2442 N N . VAL B 1 150 ? -9 7.426 -7.617 1 95.81 150 VAL B N 1
ATOM 2443 C CA . VAL B 1 150 ? -10.242 7.77 -6.93 1 95.81 150 VAL B CA 1
ATOM 2444 C C . VAL B 1 150 ? -11.383 6.918 -7.473 1 95.81 150 VAL B C 1
ATOM 2446 O O . VAL B 1 150 ? -12.203 6.402 -6.707 1 95.81 150 VAL B O 1
ATOM 2449 N N . LYS B 1 151 ? -11.445 6.773 -8.758 1 96.56 151 LYS B N 1
ATOM 2450 C CA . LYS B 1 151 ? -12.492 5.961 -9.367 1 96.56 151 LYS B CA 1
ATOM 2451 C C . LYS B 1 151 ? -12.43 4.523 -8.859 1 96.56 151 LYS B C 1
ATOM 2453 O O . LYS B 1 151 ? -13.461 3.939 -8.516 1 96.56 151 LYS B O 1
ATOM 2458 N N . ILE B 1 152 ? -11.242 3.943 -8.836 1 97.06 152 ILE B N 1
ATOM 2459 C CA . ILE B 1 152 ? -11.078 2.576 -8.359 1 97.06 152 ILE B CA 1
ATOM 2460 C C . ILE B 1 152 ? -11.445 2.496 -6.879 1 97.06 152 ILE B C 1
ATOM 2462 O O . ILE B 1 152 ? -12.102 1.545 -6.449 1 97.06 152 ILE B O 1
ATOM 2466 N N . TYR B 1 153 ? -11.023 3.471 -6.113 1 96.31 153 TYR B N 1
ATOM 2467 C CA . TYR B 1 153 ? -11.383 3.539 -4.699 1 96.31 153 TYR B CA 1
ATOM 2468 C C . TYR B 1 153 ? -12.898 3.514 -4.52 1 96.31 153 TYR B C 1
ATOM 2470 O O . TYR B 1 153 ? -13.422 2.768 -3.689 1 96.31 153 TYR B O 1
ATOM 2478 N N . ASP B 1 154 ? -13.578 4.289 -5.266 1 96.44 154 ASP B N 1
ATOM 2479 C CA . ASP B 1 154 ? -15.039 4.383 -5.184 1 96.44 154 ASP B CA 1
ATOM 2480 C C . ASP B 1 154 ? -15.695 3.066 -5.594 1 96.44 154 ASP B C 1
ATOM 2482 O O . ASP B 1 154 ? -16.703 2.658 -5.012 1 96.44 154 ASP B O 1
ATOM 2486 N N . ASN B 1 155 ? -15.156 2.42 -6.602 1 96.81 155 ASN B N 1
ATOM 2487 C CA . ASN B 1 155 ? -15.664 1.131 -7.055 1 96.81 155 ASN B CA 1
ATOM 2488 C C . ASN B 1 155 ? -15.578 0.075 -5.957 1 96.81 155 ASN B C 1
ATOM 2490 O O . ASN B 1 155 ? -16.406 -0.844 -5.906 1 96.81 155 ASN B O 1
ATOM 2494 N N . LEU B 1 156 ? -14.555 0.229 -5.078 1 95.12 156 LEU B N 1
ATOM 2495 C CA . LEU B 1 156 ? -14.289 -0.787 -4.066 1 95.12 156 LEU B CA 1
ATOM 2496 C C . LEU B 1 156 ? -15.062 -0.495 -2.785 1 95.12 156 LEU B C 1
ATOM 2498 O O . LEU B 1 156 ? -15.016 -1.28 -1.836 1 95.12 156 LEU B O 1
ATOM 2502 N N . SER B 1 157 ? -15.664 0.67 -2.727 1 85.56 157 SER B N 1
ATOM 2503 C CA . SER B 1 157 ? -16.438 1.026 -1.547 1 85.56 157 SER B CA 1
ATOM 2504 C C . SER B 1 157 ? -17.641 0.101 -1.379 1 85.56 157 SER B C 1
ATOM 2506 O O . SER B 1 157 ? -18.281 -0.279 -2.361 1 85.56 157 SER B O 1
ATOM 2508 N N . PRO B 1 158 ? -17.719 -0.501 -0.195 1 75.12 158 PRO B N 1
ATOM 2509 C CA . PRO B 1 158 ? -18.859 -1.396 0.048 1 75.12 158 PRO B CA 1
ATOM 2510 C C . PRO B 1 158 ? -20.188 -0.79 -0.381 1 75.12 158 PRO B C 1
ATOM 2512 O O . PRO B 1 158 ? -20.328 0.435 -0.432 1 75.12 158 PRO B O 1
#

pLDDT: mean 84.67, std 21.06, range [27.34, 98.19]

InterPro domains:
  IPR000835 MarR-type HTH domain [PF12802] (48-106)
  IPR000835 MarR-type HTH domain [PR00598] (66-82)
  IPR000835 MarR-type HTH domain [PR00598] (83-98)
  IPR000835 MarR-type HTH domain [PR00598] (102-118)
  IPR000835 MarR-type HTH domain [PR00598] (132-152)
  IPR000835 MarR-type HTH domain [PS50995] (23-154)
  IPR000835 MarR-type HTH domain [SM00347] (42-142)
  IPR036388 Winged helix-like DNA-binding domain superfamily [G3DSA:1.10.10.10] (5-157)
  IPR036390 Winged helix DNA-binding domain superfamily [SSF46785] (23-157)

Radius of gyration: 23.71 Å; Cα contacts (8 Å, |Δi|>4): 330; chains: 2; bounding box: 45×96×72 Å